Protein AF-A0A7C6CMI2-F1 (afdb_monomer)

Radius of gyration: 40.02 Å; Cα contacts (8 Å, |Δi|>4): 191; chains: 1; bounding box: 84×105×81 Å

Sequence (185 aa):
MVLVSRRYSLPTAILASSVMFALAHSLNKGLSLLAFFNLVLYGIFAALYFIRRGSIWGVAAFHSTWNFVQGNFFGIQVSGLKVGSSVLTSELTETGRLVNGGGFGLEGGLAVTLVLAIGIAVLYFMKPKKEDGVIPRPSEPLSPKTPPENNPPEYLPPSNTPPEYTPPSDKPPDYTPPSYTSPSE

Solvent-accessible surface area (backbone atoms only — not comparable to full-atom values): 11051 Å² total; per-residue (Å²): 68,78,76,46,42,76,82,42,57,64,69,58,14,35,50,53,42,7,48,52,54,25,56,72,49,65,83,31,51,59,69,42,73,59,20,44,51,32,36,29,48,47,31,42,37,44,48,55,50,29,71,74,64,76,38,65,66,63,47,50,51,53,51,51,50,51,49,41,46,43,13,37,42,37,38,30,31,48,69,27,38,82,59,91,66,50,79,36,85,53,84,76,54,75,92,43,24,67,44,45,13,42,67,10,8,49,59,26,8,50,56,42,45,52,54,46,52,51,51,38,48,50,58,71,70,49,75,80,75,79,76,85,77,86,67,81,68,80,67,72,75,73,70,77,70,71,67,78,82,76,68,69,79,79,82,72,75,80,75,92,67,78,83,85,86,77,83,83,77,92,72,79,81,90,82,80,84,87,86,85,82,82,85,81,135

Secondary structure (DSSP, 8-state):
-TTGGGTS-HHHHHHHHHHHHHHHTTTSTT--HHHHHHHHHHHHHHHHHHHHHS-HHHHHHHHHHHHIIIIIIT---BTTBPPS--SS--PPPSTTHHHH-GGG-GGGSHHHHHHHHHHHHHHHHSPPP---SSS---------------PPP--PPPPS-PPPPPPPP-PPP---PPPP-PPP-

pLDDT: mean 82.97, std 16.24, range [44.44, 98.19]

Structure (mmCIF, N/CA/C/O backbone):
data_AF-A0A7C6CMI2-F1
#
_entry.id   AF-A0A7C6CMI2-F1
#
loop_
_atom_site.group_PDB
_atom_site.id
_atom_site.type_symbol
_atom_site.label_atom_id
_atom_site.label_alt_id
_atom_site.label_comp_id
_atom_site.label_asym_id
_atom_site.label_entity_id
_atom_site.label_seq_id
_atom_site.pdbx_PDB_ins_code
_atom_site.Cartn_x
_atom_site.Cartn_y
_atom_site.Cartn_z
_atom_site.occupancy
_atom_site.B_iso_or_equiv
_atom_site.auth_seq_id
_atom_site.auth_comp_id
_atom_site.auth_asym_id
_atom_site.auth_atom_id
_atom_site.pdbx_PDB_model_num
ATOM 1 N N . MET A 1 1 ? -2.091 -4.940 14.601 1.00 87.06 1 MET A N 1
ATOM 2 C CA . MET A 1 1 ? -3.385 -4.285 14.871 1.00 87.06 1 MET A CA 1
ATOM 3 C C . MET A 1 1 ? -4.117 -4.929 16.055 1.00 87.06 1 MET A C 1
ATOM 5 O O . MET A 1 1 ? -4.075 -4.333 17.120 1.00 87.06 1 MET A O 1
ATOM 9 N N . VAL A 1 2 ? -4.675 -6.145 15.934 1.00 87.06 2 VAL A N 1
ATOM 10 C CA . VAL A 1 2 ? -5.545 -6.771 16.967 1.00 87.06 2 VAL A CA 1
ATOM 11 C C . VAL A 1 2 ? -4.912 -6.846 18.363 1.00 87.06 2 VAL A C 1
ATOM 13 O O . VAL A 1 2 ? -5.557 -6.529 19.356 1.00 87.06 2 VAL A O 1
ATOM 16 N N . LEU A 1 3 ? -3.637 -7.237 18.457 1.00 87.94 3 LEU A N 1
ATOM 17 C CA . LEU A 1 3 ? -2.944 -7.322 19.746 1.00 87.94 3 LEU A CA 1
ATOM 18 C C . LEU A 1 3 ? -2.725 -5.937 20.380 1.00 87.94 3 LEU A C 1
ATOM 20 O O . LEU A 1 3 ? -2.938 -5.758 21.575 1.00 87.94 3 LEU A O 1
ATOM 24 N N . VAL A 1 4 ? -2.338 -4.953 19.565 1.00 85.44 4 VAL A N 1
ATOM 25 C CA . VAL A 1 4 ? -2.027 -3.585 20.007 1.00 85.44 4 VAL A CA 1
ATOM 26 C C . VAL A 1 4 ? -3.297 -2.864 20.473 1.00 85.44 4 VAL A C 1
ATOM 28 O O . VAL A 1 4 ? -3.275 -2.177 21.493 1.00 85.44 4 VAL A O 1
ATOM 31 N N . SER A 1 5 ? -4.433 -3.089 19.804 1.00 90.00 5 SER A N 1
ATOM 32 C CA . SER A 1 5 ? -5.720 -2.487 20.182 1.00 90.00 5 SER A CA 1
ATOM 33 C C . SER A 1 5 ? -6.286 -3.000 21.511 1.00 90.00 5 SER A C 1
ATOM 35 O O . SER A 1 5 ? -7.250 -2.434 22.008 1.00 90.00 5 SER A O 1
ATOM 37 N N . ARG A 1 6 ? -5.707 -4.049 22.119 1.00 90.25 6 ARG A N 1
ATOM 38 C CA . ARG A 1 6 ? -6.102 -4.504 23.469 1.00 90.25 6 ARG A CA 1
ATOM 39 C C . ARG A 1 6 ? -5.617 -3.574 24.582 1.00 90.25 6 ARG A C 1
ATOM 41 O O . ARG A 1 6 ? -6.113 -3.670 25.699 1.00 90.25 6 ARG A O 1
ATOM 48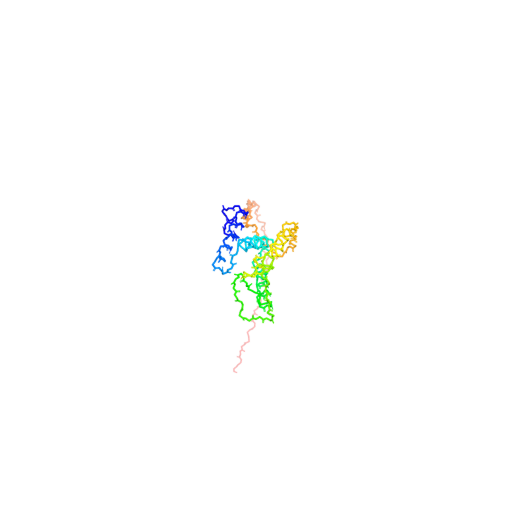 N N . ARG A 1 7 ? -4.600 -2.750 24.311 1.00 89.31 7 ARG A N 1
ATOM 49 C CA . ARG A 1 7 ? -3.945 -1.879 25.304 1.00 89.31 7 ARG A CA 1
ATOM 50 C C . ARG A 1 7 ? -3.899 -0.408 24.886 1.00 89.31 7 ARG A C 1
ATOM 52 O O . ARG A 1 7 ? -3.738 0.444 25.750 1.00 89.31 7 ARG A O 1
ATOM 59 N N . TYR A 1 8 ? -4.054 -0.115 23.596 1.00 91.88 8 TYR A N 1
ATOM 60 C CA . TYR A 1 8 ? -4.005 1.235 23.033 1.00 91.88 8 TYR A CA 1
ATOM 61 C C . TYR A 1 8 ? -5.255 1.546 22.209 1.00 91.88 8 TYR A C 1
ATOM 63 O O . TYR A 1 8 ? -6.009 0.647 21.835 1.00 91.88 8 TYR A O 1
ATOM 71 N N . SER A 1 9 ? -5.454 2.826 21.886 1.00 93.88 9 SER A N 1
ATOM 72 C CA . SER A 1 9 ? -6.559 3.263 21.033 1.00 93.88 9 SER A CA 1
ATOM 73 C C . SER A 1 9 ? -6.474 2.648 19.629 1.00 93.88 9 SER A C 1
ATOM 75 O O . SER A 1 9 ? -5.397 2.336 19.109 1.00 93.88 9 SER A O 1
ATOM 77 N N . LEU A 1 10 ? -7.637 2.487 18.993 1.00 91.88 10 LEU A N 1
ATOM 78 C CA . LEU A 1 10 ? -7.749 1.902 17.659 1.00 91.88 10 LEU A CA 1
ATOM 79 C C . LEU A 1 10 ? -6.891 2.631 16.599 1.00 91.88 10 LEU A C 1
ATOM 81 O O . LEU A 1 10 ? -6.179 1.938 15.869 1.00 91.88 10 LEU A O 1
ATOM 85 N N . PRO A 1 11 ? -6.864 3.981 16.524 1.00 93.38 11 PRO A N 1
ATOM 86 C CA . PRO A 1 11 ? -6.011 4.686 15.564 1.00 93.38 11 PRO A CA 1
ATOM 87 C C . PRO A 1 11 ? -4.521 4.394 15.768 1.00 93.38 11 PRO A C 1
ATOM 89 O O . PRO A 1 11 ? -3.810 4.129 14.799 1.00 93.38 11 PRO A O 1
ATOM 92 N N . THR A 1 12 ? -4.059 4.353 17.021 1.00 93.81 12 THR A N 1
ATOM 93 C CA . THR A 1 12 ? -2.667 4.015 17.351 1.00 93.81 12 THR A CA 1
ATOM 94 C C . THR A 1 12 ? -2.332 2.591 16.922 1.00 93.81 12 THR A C 1
ATOM 96 O O . THR A 1 12 ? -1.286 2.355 16.321 1.00 93.81 12 THR A O 1
ATOM 99 N N . ALA A 1 13 ? -3.234 1.637 17.166 1.00 93.75 13 ALA A N 1
ATOM 100 C CA . ALA A 1 13 ? -3.037 0.248 16.768 1.00 93.75 13 ALA A CA 1
ATOM 101 C C . ALA A 1 13 ? -2.955 0.068 15.244 1.00 93.75 13 ALA A C 1
ATOM 103 O O . ALA A 1 13 ? -2.164 -0.756 14.781 1.00 93.75 13 ALA A O 1
ATOM 104 N N . ILE A 1 14 ? -3.753 0.826 14.482 1.00 96.06 14 ILE A N 1
ATOM 105 C CA . ILE A 1 14 ? -3.721 0.845 13.013 1.00 96.06 14 ILE A CA 1
ATOM 106 C C . ILE A 1 14 ? -2.392 1.426 12.530 1.00 96.06 14 ILE A C 1
ATOM 108 O O . ILE A 1 14 ? -1.674 0.760 11.778 1.00 96.06 14 ILE A O 1
ATOM 112 N N . LEU A 1 15 ? -2.050 2.634 12.991 1.00 96.75 15 LEU A N 1
ATOM 113 C CA . LEU A 1 15 ? -0.856 3.347 12.547 1.00 96.75 15 LEU A CA 1
ATOM 114 C C . LEU A 1 15 ? 0.413 2.553 12.864 1.00 96.75 15 LEU A C 1
ATOM 116 O O . LEU A 1 15 ? 1.223 2.327 11.970 1.00 96.75 15 LEU A O 1
ATOM 120 N N . ALA A 1 16 ? 0.541 2.042 14.092 1.00 96.19 16 ALA A N 1
ATOM 121 C CA . ALA A 1 16 ? 1.695 1.250 14.504 1.00 96.19 16 ALA 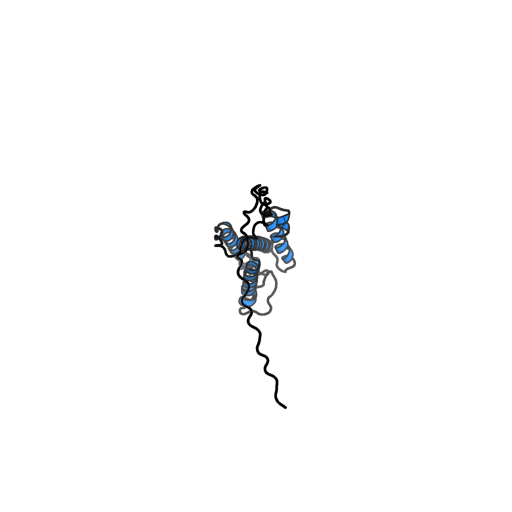A CA 1
ATOM 122 C C . ALA A 1 16 ? 1.886 0.015 13.612 1.00 96.19 16 ALA A C 1
ATOM 124 O O . ALA A 1 16 ? 2.979 -0.204 13.095 1.00 96.19 16 ALA A O 1
ATOM 125 N N . SER A 1 17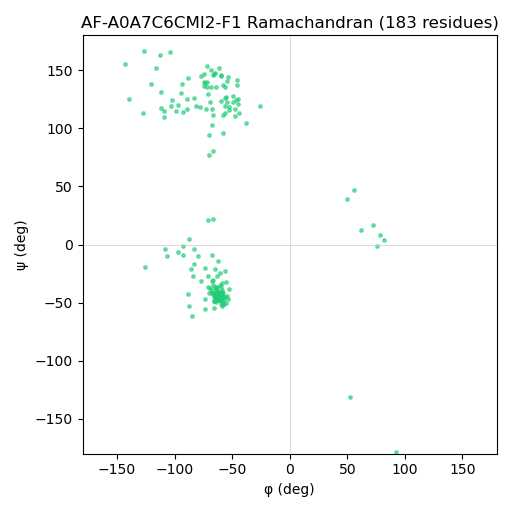 ? 0.826 -0.766 13.355 1.00 95.88 17 SER A N 1
ATOM 126 C CA . SER A 1 17 ? 0.964 -1.930 12.469 1.00 95.88 17 SER A CA 1
ATOM 127 C C . SER A 1 17 ? 1.242 -1.567 11.012 1.00 95.88 17 SER A C 1
ATOM 129 O O . SER A 1 17 ? 1.941 -2.315 10.337 1.00 95.88 17 SER A O 1
ATOM 131 N N . SER A 1 18 ? 0.736 -0.427 10.540 1.00 97.19 18 SER A N 1
ATOM 132 C CA . SER A 1 18 ? 0.965 0.043 9.167 1.00 97.19 18 SER A CA 1
ATOM 133 C C . SER A 1 18 ? 2.414 0.482 8.964 1.00 97.19 18 SER A C 1
ATOM 135 O O . SER A 1 18 ? 3.043 0.125 7.972 1.00 97.19 18 SER A O 1
ATOM 137 N N . VAL A 1 19 ? 2.976 1.192 9.945 1.00 97.38 19 VAL A N 1
ATOM 138 C CA . VAL A 1 19 ? 4.391 1.577 9.950 1.00 97.38 19 VAL A CA 1
ATOM 139 C C . VAL A 1 19 ? 5.288 0.349 10.068 1.00 97.38 19 VAL A C 1
ATOM 141 O O . VAL A 1 19 ? 6.252 0.238 9.319 1.00 97.38 19 VAL A O 1
ATOM 144 N N . MET A 1 20 ? 4.961 -0.611 10.939 1.00 96.44 20 MET A N 1
ATOM 145 C CA . MET A 1 20 ? 5.716 -1.868 11.027 1.00 96.44 20 MET A CA 1
ATOM 146 C C . MET A 1 20 ? 5.721 -2.638 9.701 1.00 96.44 20 MET A C 1
ATOM 148 O O . MET A 1 20 ? 6.759 -3.164 9.309 1.00 96.44 20 MET A O 1
ATOM 152 N N . PHE A 1 21 ? 4.589 -2.678 8.993 1.00 95.56 21 PHE A N 1
ATOM 153 C CA . PHE A 1 21 ? 4.508 -3.278 7.662 1.00 95.56 21 PHE A CA 1
ATOM 154 C C . PHE A 1 21 ? 5.424 -2.559 6.662 1.00 95.56 21 PHE A C 1
ATOM 156 O O . PHE A 1 21 ? 6.207 -3.213 5.974 1.00 95.56 21 PHE A O 1
ATOM 163 N N . ALA A 1 22 ? 5.394 -1.225 6.622 1.00 96.56 22 ALA A N 1
ATOM 164 C CA . ALA A 1 22 ? 6.272 -0.447 5.750 1.00 96.56 22 ALA A CA 1
ATOM 165 C C . ALA A 1 22 ? 7.762 -0.650 6.084 1.00 96.56 22 ALA A C 1
ATOM 167 O O . ALA A 1 22 ? 8.586 -0.816 5.186 1.00 96.56 22 ALA A O 1
ATOM 168 N N . LEU A 1 23 ? 8.108 -0.715 7.373 1.00 96.06 23 LEU A N 1
ATOM 169 C CA . LEU A 1 23 ? 9.472 -0.986 7.833 1.00 96.06 23 LEU A CA 1
ATOM 170 C C . LEU A 1 23 ? 9.955 -2.386 7.444 1.00 96.06 23 LEU A C 1
ATOM 172 O O . LEU A 1 23 ? 11.118 -2.536 7.080 1.00 96.06 23 LEU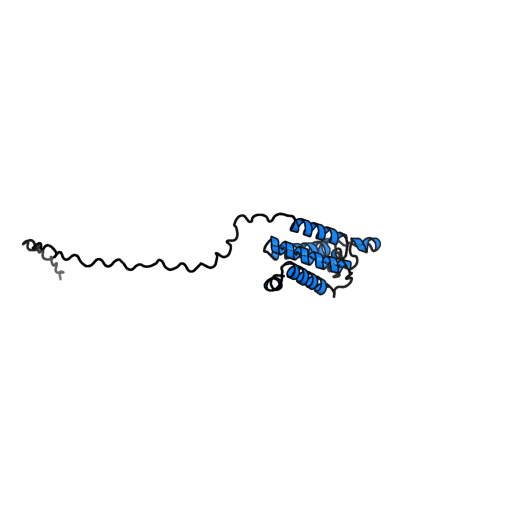 A O 1
ATOM 176 N N . ALA A 1 24 ? 9.085 -3.398 7.452 1.00 94.81 24 ALA A N 1
ATOM 177 C CA . ALA A 1 24 ? 9.445 -4.747 7.005 1.00 94.81 24 ALA A CA 1
ATOM 178 C C . ALA A 1 24 ? 9.897 -4.787 5.530 1.00 94.81 24 ALA A C 1
ATOM 180 O O . ALA A 1 24 ? 10.685 -5.647 5.153 1.00 94.81 24 ALA A O 1
ATOM 181 N N . HIS A 1 25 ? 9.457 -3.823 4.716 1.00 93.31 25 HIS A N 1
ATOM 182 C CA . HIS A 1 25 ? 9.838 -3.690 3.306 1.00 93.31 25 HIS A CA 1
ATOM 183 C C . HIS A 1 25 ? 11.043 -2.768 3.096 1.00 93.31 25 HIS A C 1
ATOM 185 O O . HIS A 1 25 ? 11.491 -2.592 1.965 1.00 93.31 25 HIS A O 1
ATOM 191 N N . SER A 1 26 ? 11.594 -2.177 4.162 1.00 90.44 26 SER A N 1
ATOM 192 C CA . SER A 1 26 ? 12.711 -1.233 4.044 1.00 90.44 26 SER A CA 1
ATOM 193 C C . SER A 1 26 ? 14.000 -1.863 3.512 1.00 90.44 26 SER A C 1
ATOM 195 O O . SER A 1 26 ? 14.851 -1.165 2.968 1.00 90.44 26 SER A O 1
ATOM 197 N N . LEU A 1 27 ? 14.118 -3.189 3.622 1.00 90.00 27 LEU A N 1
ATOM 198 C CA . LEU A 1 27 ? 15.235 -3.971 3.095 1.00 90.00 27 LEU A CA 1
ATOM 199 C C . LEU A 1 27 ? 15.117 -4.246 1.589 1.00 90.00 27 LEU A C 1
ATOM 201 O O . LEU A 1 27 ? 16.069 -4.735 0.976 1.00 90.00 27 LEU A O 1
ATOM 205 N N . ASN A 1 28 ? 13.971 -3.939 0.978 1.00 93.31 28 ASN A N 1
ATOM 206 C CA . ASN A 1 28 ? 13.774 -4.163 -0.442 1.00 93.31 28 ASN A CA 1
ATOM 207 C C . ASN A 1 28 ? 14.478 -3.082 -1.269 1.00 93.31 28 ASN A C 1
ATOM 209 O O . ASN A 1 28 ? 14.535 -1.902 -0.912 1.00 93.31 28 ASN A O 1
ATOM 213 N N . LYS A 1 29 ? 15.002 -3.485 -2.429 1.00 90.00 29 LYS A N 1
ATOM 214 C CA . LYS A 1 29 ? 15.692 -2.565 -3.336 1.00 90.00 29 LYS A CA 1
ATOM 215 C C . LYS A 1 29 ? 14.720 -1.534 -3.907 1.00 90.00 29 LYS A C 1
ATOM 217 O O . LYS A 1 29 ? 13.570 -1.835 -4.199 1.00 90.00 29 LYS A O 1
ATOM 222 N N . GLY A 1 30 ? 15.211 -0.316 -4.122 1.00 86.19 30 GLY A N 1
ATOM 223 C CA . GLY A 1 30 ? 14.443 0.733 -4.794 1.00 86.19 30 GLY A CA 1
ATOM 224 C C . GLY A 1 30 ? 13.400 1.436 -3.922 1.00 86.19 30 GLY A C 1
ATOM 225 O O . GLY A 1 30 ? 12.649 2.246 -4.463 1.00 86.19 30 GLY A O 1
ATOM 226 N N . LEU A 1 31 ? 13.368 1.176 -2.608 1.00 91.75 31 LEU A N 1
ATOM 227 C CA . LEU A 1 31 ? 12.486 1.878 -1.677 1.00 91.75 31 LEU A CA 1
ATOM 228 C C . LEU A 1 31 ? 12.724 3.394 -1.751 1.00 91.75 31 LEU A C 1
ATOM 230 O O . LEU A 1 31 ? 13.815 3.891 -1.478 1.00 91.75 31 LEU A O 1
ATOM 234 N N . SER A 1 32 ? 11.680 4.131 -2.115 1.00 93.62 32 SER A N 1
ATOM 235 C CA . SER A 1 32 ? 11.639 5.590 -2.058 1.00 93.62 32 SER A CA 1
ATOM 236 C C . SER A 1 32 ? 10.807 6.051 -0.860 1.00 93.62 32 SER A C 1
ATOM 238 O O . SER A 1 32 ? 10.033 5.280 -0.290 1.00 93.62 32 SER A O 1
ATOM 240 N N . LEU A 1 33 ? 10.908 7.331 -0.496 1.00 94.62 33 LEU A N 1
ATOM 241 C CA . LEU A 1 33 ? 10.042 7.901 0.541 1.00 94.62 33 LEU A CA 1
ATOM 242 C C . LEU A 1 33 ? 8.553 7.791 0.163 1.00 94.62 33 LEU A C 1
ATOM 244 O O . LEU A 1 33 ? 7.717 7.501 1.015 1.00 94.62 33 LEU A O 1
ATOM 248 N N . LEU A 1 34 ? 8.234 7.958 -1.126 1.00 96.12 34 LEU A N 1
ATOM 249 C CA . LEU A 1 34 ? 6.878 7.783 -1.648 1.00 96.12 34 LEU A CA 1
ATOM 250 C C . LEU A 1 34 ? 6.409 6.327 -1.530 1.00 96.12 34 LEU A C 1
ATOM 252 O O . LEU A 1 34 ? 5.287 6.082 -1.096 1.00 96.12 34 LEU A O 1
ATOM 256 N N . ALA A 1 35 ? 7.280 5.362 -1.838 1.00 95.94 35 ALA A N 1
ATOM 257 C CA . ALA A 1 35 ? 6.989 3.943 -1.652 1.00 95.94 35 ALA A CA 1
ATOM 258 C C . ALA A 1 35 ? 6.715 3.614 -0.181 1.00 95.94 35 ALA A C 1
ATOM 260 O O . ALA A 1 35 ? 5.713 2.977 0.131 1.00 95.94 35 ALA A O 1
ATOM 261 N N . PHE A 1 36 ? 7.554 4.106 0.736 1.00 97.06 36 PHE A N 1
ATOM 262 C CA . PHE A 1 36 ? 7.341 3.925 2.172 1.00 97.06 36 PHE A CA 1
ATOM 263 C C . PHE A 1 36 ? 5.982 4.482 2.614 1.00 97.06 36 PHE A C 1
ATOM 265 O O . PHE A 1 36 ? 5.226 3.806 3.312 1.00 97.06 36 PHE A O 1
ATOM 272 N N . PHE A 1 37 ? 5.639 5.689 2.162 1.00 97.62 37 PHE A N 1
ATOM 273 C CA . PHE A 1 37 ? 4.344 6.297 2.450 1.00 97.62 37 PHE A CA 1
ATOM 274 C C . PHE A 1 37 ? 3.174 5.466 1.901 1.00 97.62 37 PHE A C 1
ATOM 276 O O . PHE A 1 37 ? 2.209 5.214 2.624 1.00 97.62 37 PHE A O 1
ATOM 283 N N . ASN A 1 38 ? 3.278 4.963 0.669 1.00 97.88 38 ASN A N 1
ATOM 284 C CA . ASN A 1 38 ? 2.265 4.090 0.077 1.00 97.88 38 ASN A CA 1
ATOM 285 C C . ASN A 1 38 ? 2.110 2.765 0.833 1.00 97.88 38 ASN A C 1
ATOM 287 O O . ASN A 1 38 ? 0.986 2.303 1.011 1.00 97.88 38 ASN A O 1
ATOM 291 N N . LEU A 1 39 ? 3.195 2.179 1.346 1.00 97.44 39 LEU A N 1
ATOM 292 C CA . LEU A 1 39 ? 3.122 0.981 2.189 1.00 97.44 39 LEU A CA 1
ATOM 293 C C . LEU A 1 39 ? 2.393 1.259 3.511 1.00 97.44 39 LEU A C 1
ATOM 295 O O . LEU A 1 39 ? 1.592 0.435 3.957 1.00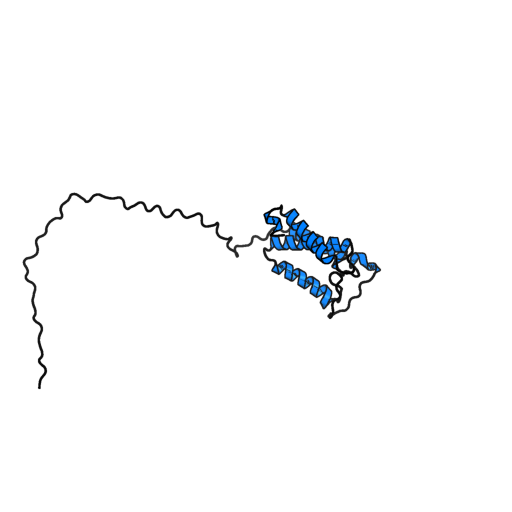 97.44 39 LEU A O 1
ATOM 299 N N . VAL A 1 40 ? 2.610 2.434 4.117 1.00 98.19 40 VAL A N 1
ATOM 300 C CA . VAL A 1 40 ? 1.841 2.861 5.298 1.00 98.19 40 VAL A CA 1
ATOM 301 C C . VAL A 1 40 ? 0.362 3.033 4.941 1.00 98.19 40 VAL A C 1
ATOM 303 O O . VAL A 1 40 ? -0.494 2.519 5.661 1.00 98.19 40 VAL A O 1
ATOM 306 N N . LEU A 1 41 ? 0.041 3.691 3.821 1.00 98.12 41 LEU A N 1
ATOM 307 C CA . LEU A 1 41 ? -1.343 3.823 3.350 1.00 98.12 41 LEU A CA 1
ATOM 308 C C . LEU A 1 41 ? -1.995 2.461 3.104 1.00 98.12 41 LEU A C 1
ATOM 310 O O . LEU A 1 41 ? -3.138 2.249 3.508 1.00 98.12 41 LEU A O 1
ATOM 314 N N . TYR A 1 42 ? -1.271 1.521 2.499 1.00 97.88 42 TYR A N 1
ATOM 315 C CA . TYR A 1 42 ? -1.762 0.165 2.289 1.00 97.88 42 TYR A CA 1
ATOM 316 C C . TYR A 1 42 ? -2.036 -0.547 3.618 1.00 97.88 42 TYR A C 1
ATOM 318 O O . TYR A 1 42 ? -3.091 -1.159 3.778 1.00 97.88 42 TYR A O 1
ATOM 326 N N . GLY A 1 43 ? -1.149 -0.407 4.608 1.00 97.50 43 GLY A N 1
ATOM 327 C CA . GLY A 1 43 ? -1.376 -0.923 5.960 1.00 97.50 43 GLY A CA 1
ATOM 328 C C . GLY A 1 43 ? -2.648 -0.357 6.606 1.00 97.50 43 GLY A C 1
ATOM 329 O O . GLY A 1 43 ? -3.431 -1.110 7.194 1.00 97.50 43 GLY A O 1
ATOM 330 N N . ILE A 1 44 ? -2.906 0.945 6.432 1.00 97.88 44 ILE A N 1
ATOM 331 C CA . ILE A 1 44 ? -4.128 1.603 6.919 1.00 97.88 44 ILE A CA 1
ATOM 332 C C . ILE A 1 44 ? -5.353 1.052 6.184 1.00 97.88 44 ILE A C 1
ATOM 334 O O . ILE A 1 44 ? -6.328 0.662 6.829 1.00 97.88 44 ILE A O 1
ATOM 338 N N . PHE A 1 45 ? -5.301 0.973 4.853 1.00 97.62 45 PHE A N 1
ATOM 339 C CA . PHE A 1 45 ? -6.361 0.400 4.023 1.00 97.62 45 PHE A CA 1
ATOM 340 C C . PHE A 1 45 ? -6.699 -1.033 4.452 1.00 97.62 45 PHE A C 1
ATOM 342 O O . PHE A 1 45 ? -7.861 -1.342 4.722 1.00 97.62 45 PHE A O 1
ATOM 349 N N . ALA A 1 46 ? -5.686 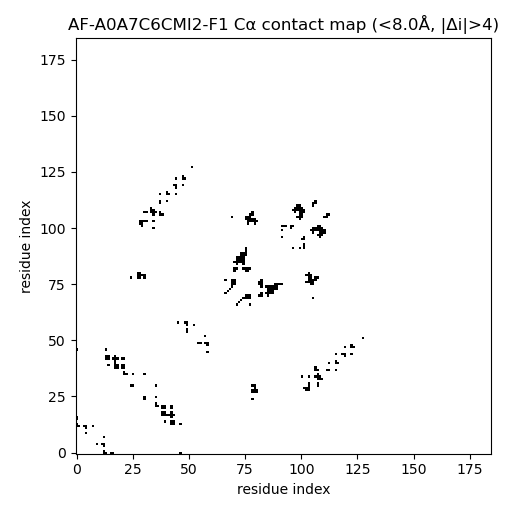-1.888 4.590 1.00 96.75 46 ALA A N 1
ATOM 350 C CA . ALA A 1 46 ? -5.828 -3.275 5.011 1.00 96.75 46 ALA A CA 1
ATOM 351 C C . ALA A 1 46 ? -6.456 -3.385 6.408 1.00 96.75 46 ALA A C 1
ATOM 353 O O . ALA A 1 46 ? -7.361 -4.194 6.621 1.00 96.75 46 ALA A O 1
ATOM 354 N N . ALA A 1 47 ? -6.031 -2.542 7.354 1.00 95.69 47 ALA A N 1
ATOM 355 C CA . ALA A 1 47 ? -6.607 -2.513 8.693 1.00 95.69 47 ALA A CA 1
ATOM 356 C C . ALA A 1 47 ? -8.080 -2.066 8.680 1.00 95.69 47 ALA A C 1
ATOM 358 O O . ALA A 1 47 ? -8.914 -2.699 9.328 1.00 95.69 47 ALA A O 1
ATOM 359 N N . LEU A 1 48 ? -8.426 -1.023 7.918 1.00 94.81 48 LEU A N 1
ATOM 360 C CA . LEU A 1 48 ? -9.811 -0.558 7.771 1.00 94.81 48 LEU A CA 1
ATOM 361 C C . LEU A 1 48 ? -10.702 -1.604 7.096 1.00 94.81 48 LEU A C 1
ATOM 363 O O . LEU A 1 48 ? -11.836 -1.818 7.531 1.00 94.81 48 LEU A O 1
ATOM 367 N N . TYR A 1 49 ? -10.189 -2.273 6.062 1.00 94.44 49 TYR A N 1
ATOM 368 C CA . TYR A 1 49 ? -10.881 -3.371 5.397 1.00 94.44 49 TYR A CA 1
ATOM 369 C C . TYR A 1 49 ? -11.139 -4.518 6.380 1.00 94.44 49 TYR A C 1
ATOM 371 O O . TYR A 1 49 ? -12.268 -5.001 6.485 1.00 94.44 49 TYR A O 1
ATOM 379 N N . PHE A 1 50 ? -10.115 -4.918 7.141 1.00 94.31 50 PHE A N 1
ATOM 380 C CA . PHE A 1 50 ? -10.220 -5.969 8.151 1.00 94.31 50 PHE A CA 1
ATOM 381 C C . PHE A 1 50 ? -11.273 -5.638 9.213 1.00 94.31 50 PHE A C 1
ATOM 383 O O . PHE A 1 50 ? -12.140 -6.465 9.480 1.00 94.31 50 PHE A O 1
ATOM 390 N N . ILE A 1 51 ? -11.253 -4.418 9.764 1.00 92.38 51 ILE A N 1
ATOM 391 C CA . ILE A 1 51 ? -12.237 -3.965 10.764 1.00 92.38 51 ILE A CA 1
ATOM 392 C C . ILE A 1 51 ? -13.663 -4.044 10.207 1.00 92.38 51 ILE A C 1
ATOM 394 O O . ILE A 1 51 ? -14.580 -4.425 10.927 1.00 92.38 51 ILE A O 1
ATOM 398 N N . ARG A 1 52 ? -13.862 -3.703 8.927 1.00 89.06 52 ARG A N 1
ATOM 399 C CA . ARG A 1 52 ? -15.192 -3.715 8.301 1.00 89.06 52 ARG A CA 1
ATOM 400 C C . ARG A 1 52 ? -15.707 -5.098 7.931 1.00 89.06 52 ARG A C 1
ATOM 402 O O . ARG A 1 52 ? -16.916 -5.278 7.883 1.00 89.06 52 ARG A O 1
ATOM 409 N N . ARG A 1 53 ? -14.823 -6.030 7.576 1.00 88.94 53 ARG A N 1
ATOM 410 C CA . ARG A 1 53 ? -15.209 -7.351 7.049 1.00 88.94 53 ARG A CA 1
ATOM 411 C C . ARG A 1 53 ? -15.010 -8.487 8.045 1.00 88.94 53 ARG A C 1
ATOM 413 O O . ARG A 1 53 ? -15.399 -9.607 7.741 1.00 88.94 53 ARG A O 1
ATOM 420 N N . GLY A 1 54 ? -14.344 -8.230 9.171 1.00 88.38 54 GLY A N 1
ATOM 421 C CA . GLY A 1 54 ? -14.077 -9.219 10.217 1.00 88.38 54 GLY A CA 1
ATOM 422 C C . GLY A 1 54 ? -13.216 -10.405 9.770 1.00 88.38 54 GLY A C 1
ATOM 423 O O . GLY A 1 54 ? -13.146 -11.404 10.476 1.00 88.38 54 GLY A O 1
ATOM 424 N N . SER A 1 55 ? -12.572 -10.333 8.600 1.00 89.44 55 SER A N 1
ATOM 425 C CA . SER A 1 55 ? -11.882 -11.470 7.988 1.00 89.44 55 SER A CA 1
ATOM 426 C C . SER A 1 55 ? -10.558 -11.056 7.357 1.00 89.44 55 SER A C 1
ATOM 428 O O . SER A 1 55 ? -10.504 -10.175 6.496 1.00 89.44 55 SER A O 1
ATOM 430 N N . ILE A 1 56 ? -9.482 -11.736 7.763 1.00 92.19 56 ILE A N 1
ATOM 431 C CA . ILE A 1 56 ? -8.137 -11.542 7.207 1.00 92.19 56 ILE A CA 1
ATOM 432 C C . ILE A 1 56 ? -8.023 -12.085 5.780 1.00 92.19 56 ILE A C 1
ATOM 434 O O . ILE A 1 56 ? -7.251 -11.559 4.983 1.00 92.19 56 ILE A O 1
ATOM 438 N N . TRP A 1 57 ? -8.842 -13.080 5.427 1.00 94.38 57 TRP A N 1
ATOM 439 C CA . TRP A 1 57 ? -8.826 -13.710 4.108 1.00 94.38 57 TRP A CA 1
ATOM 440 C C . TRP A 1 57 ? -9.131 -12.722 2.987 1.00 94.38 57 TRP A C 1
ATOM 442 O O . TRP A 1 57 ? -8.534 -12.811 1.921 1.00 94.38 57 TRP A O 1
ATOM 452 N N . GLY A 1 58 ? -10.001 -11.738 3.232 1.00 93.69 58 GLY A N 1
ATOM 453 C CA . GLY A 1 58 ? -10.284 -10.706 2.236 1.00 93.69 58 GLY A CA 1
ATOM 454 C C . GLY A 1 58 ? -9.096 -9.770 1.992 1.00 93.69 58 GLY A C 1
ATOM 455 O O . GLY A 1 58 ? -8.820 -9.430 0.846 1.00 93.69 58 GLY A O 1
ATOM 456 N N . VAL A 1 59 ? -8.358 -9.407 3.047 1.00 95.06 59 VAL A N 1
ATOM 457 C CA . VAL A 1 59 ? -7.116 -8.624 2.916 1.00 95.06 59 VAL A CA 1
ATOM 458 C C . VAL A 1 59 ? -6.053 -9.438 2.182 1.00 95.06 59 VAL A C 1
ATOM 460 O O . VAL A 1 59 ? -5.423 -8.927 1.262 1.00 95.06 59 VAL A O 1
ATOM 463 N N . ALA A 1 60 ? -5.883 -10.709 2.556 1.00 96.25 60 ALA A N 1
ATOM 464 C CA . ALA A 1 60 ? -4.928 -11.607 1.918 1.00 96.25 60 ALA A CA 1
ATOM 465 C C . ALA A 1 60 ? -5.235 -11.786 0.425 1.00 96.25 60 ALA A C 1
ATOM 467 O O . ALA A 1 60 ? -4.350 -11.601 -0.401 1.00 96.25 60 ALA A O 1
ATOM 468 N N . ALA A 1 61 ? -6.495 -12.047 0.067 1.00 96.00 61 ALA A N 1
ATOM 469 C CA . ALA A 1 61 ? -6.914 -12.181 -1.324 1.00 96.00 61 ALA A CA 1
ATOM 470 C C . ALA A 1 61 ? -6.653 -10.902 -2.131 1.00 96.00 61 ALA A C 1
ATOM 472 O O . ALA A 1 61 ? -6.122 -10.982 -3.238 1.00 96.00 61 ALA A O 1
ATOM 473 N N . PHE A 1 62 ? -6.973 -9.726 -1.578 1.00 95.12 62 PHE A N 1
ATOM 474 C CA . PHE A 1 62 ? -6.686 -8.448 -2.233 1.00 95.12 62 PHE A CA 1
ATOM 475 C C . PHE A 1 62 ? -5.181 -8.258 -2.456 1.00 95.12 62 PHE A C 1
ATOM 477 O O . PHE A 1 62 ? -4.759 -7.958 -3.572 1.00 95.12 62 PHE A O 1
ATOM 484 N N . HIS A 1 63 ? -4.372 -8.504 -1.422 1.00 96.06 63 HIS A N 1
ATOM 485 C CA . HIS A 1 63 ? -2.917 -8.385 -1.494 1.00 96.06 63 HIS A CA 1
ATOM 486 C C . HIS A 1 63 ? -2.313 -9.320 -2.545 1.00 96.06 63 HIS A C 1
ATOM 488 O O . HIS A 1 63 ? -1.563 -8.895 -3.421 1.00 96.06 63 HIS A O 1
ATOM 494 N N . SER A 1 64 ? -2.683 -10.600 -2.478 1.00 96.38 64 SER A N 1
ATOM 495 C CA . SER A 1 64 ? -2.199 -11.624 -3.396 1.00 96.38 64 SER A CA 1
ATOM 496 C C . SER A 1 64 ? -2.625 -11.329 -4.826 1.00 96.38 64 SER A C 1
ATOM 498 O O . SER A 1 64 ? -1.813 -11.481 -5.731 1.00 96.38 64 SER A O 1
ATOM 500 N N . THR A 1 65 ? -3.854 -10.851 -5.038 1.00 96.56 65 THR A N 1
ATOM 501 C CA . THR A 1 65 ? -4.329 -10.450 -6.370 1.00 96.56 65 THR A CA 1
ATOM 502 C C . THR A 1 65 ? -3.511 -9.280 -6.908 1.00 96.56 65 THR A C 1
ATOM 504 O O . THR A 1 65 ? -3.075 -9.328 -8.054 1.00 96.56 65 THR A O 1
ATOM 507 N N . TRP A 1 66 ? -3.241 -8.264 -6.083 1.00 95.81 66 TRP A N 1
ATOM 508 C CA . TRP A 1 66 ? -2.411 -7.122 -6.471 1.00 95.81 66 TRP A CA 1
ATOM 509 C C . TRP A 1 66 ? -1.002 -7.558 -6.899 1.00 95.81 66 TRP A C 1
ATOM 511 O O . TRP A 1 66 ? -0.574 -7.265 -8.016 1.00 95.81 66 TRP A O 1
ATOM 521 N N . ASN A 1 67 ? -0.306 -8.326 -6.055 1.00 95.31 67 ASN A N 1
ATOM 522 C CA . ASN A 1 67 ? 1.037 -8.830 -6.360 1.00 95.31 67 ASN A CA 1
ATOM 523 C C . ASN A 1 67 ? 1.041 -9.763 -7.580 1.00 95.31 67 ASN A C 1
ATOM 525 O O . ASN A 1 67 ? 1.953 -9.702 -8.405 1.00 95.31 67 ASN A O 1
ATOM 529 N N . PHE A 1 68 ? 0.026 -10.619 -7.713 1.00 95.56 68 PHE A N 1
ATOM 530 C CA . PHE A 1 68 ? -0.092 -11.535 -8.840 1.00 95.56 68 PHE A CA 1
ATOM 531 C C . PHE A 1 68 ? -0.267 -10.777 -10.155 1.00 95.56 68 PHE A C 1
ATOM 533 O O . PHE A 1 68 ? 0.475 -11.028 -11.101 1.00 95.56 68 PHE A O 1
ATOM 540 N N . VAL A 1 69 ? -1.192 -9.818 -10.206 1.00 95.69 69 VAL A N 1
ATOM 541 C CA . VAL A 1 69 ? -1.449 -9.029 -11.415 1.00 95.69 69 VAL A CA 1
ATOM 542 C C . VAL A 1 69 ? -0.237 -8.163 -11.765 1.00 95.69 69 VAL A C 1
ATOM 544 O O . VAL A 1 69 ? 0.243 -8.207 -12.893 1.00 95.69 69 VAL A O 1
ATOM 547 N N . GLN A 1 70 ? 0.325 -7.422 -10.810 1.00 95.12 70 GLN A N 1
ATOM 548 C CA . GLN A 1 70 ? 1.493 -6.576 -11.077 1.00 95.12 70 GLN A CA 1
ATOM 549 C C . GLN A 1 70 ? 2.704 -7.404 -11.530 1.00 95.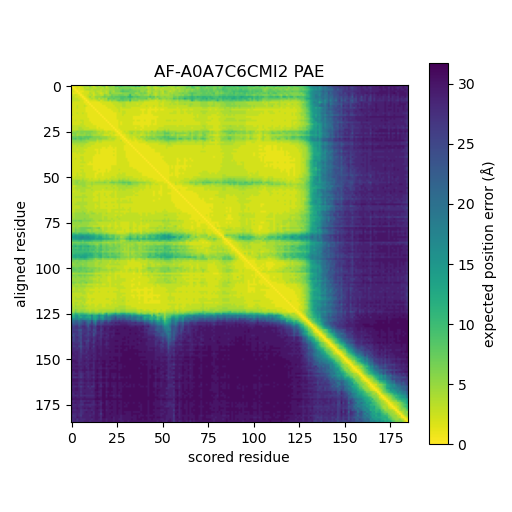12 70 GLN A C 1
ATOM 551 O O . GLN A 1 70 ? 3.344 -7.083 -12.529 1.00 95.12 70 GLN A O 1
ATOM 556 N N . GLY A 1 71 ? 2.989 -8.487 -10.811 1.00 95.00 71 GLY A N 1
ATOM 557 C CA . GLY A 1 71 ? 4.181 -9.295 -11.005 1.00 95.00 71 GLY A CA 1
ATOM 558 C C . GLY A 1 71 ? 4.064 -10.354 -12.090 1.00 95.00 71 GLY A C 1
ATOM 559 O O . GLY A 1 71 ? 4.809 -10.348 -13.061 1.00 95.00 71 GLY A O 1
ATOM 560 N N . ASN A 1 72 ? 3.138 -11.291 -11.918 1.00 95.56 72 ASN A N 1
ATOM 561 C CA . ASN A 1 72 ? 3.029 -12.471 -12.777 1.00 95.56 72 ASN A CA 1
ATOM 562 C C . ASN A 1 72 ? 2.237 -12.175 -14.051 1.00 95.56 72 ASN A C 1
ATOM 564 O O . ASN A 1 72 ? 2.462 -12.819 -15.070 1.00 95.56 72 ASN A O 1
ATOM 568 N N . PHE A 1 73 ? 1.319 -11.207 -14.023 1.00 95.25 73 PHE A N 1
ATOM 569 C CA . PHE A 1 73 ? 0.588 -10.834 -15.230 1.00 95.25 73 PHE A CA 1
ATOM 570 C C . PHE A 1 73 ? 1.341 -9.778 -16.044 1.00 95.25 73 PHE A C 1
ATOM 572 O O . PHE A 1 73 ? 1.610 -10.019 -17.215 1.00 95.25 73 PHE A O 1
ATOM 579 N N . PHE A 1 74 ? 1.736 -8.654 -15.434 1.00 94.88 74 PHE A N 1
ATOM 580 C CA . PHE A 1 74 ? 2.403 -7.550 -16.145 1.00 94.88 74 PHE A CA 1
ATOM 581 C C . PHE A 1 74 ? 3.939 -7.587 -16.144 1.00 94.88 74 PHE A C 1
ATOM 583 O O . PHE A 1 74 ? 4.552 -6.775 -16.840 1.00 94.88 74 PHE A O 1
ATOM 590 N N . GLY A 1 75 ? 4.573 -8.474 -15.374 1.00 93.62 75 GLY A N 1
ATOM 591 C CA . GLY A 1 75 ? 6.037 -8.565 -15.317 1.00 93.62 75 GLY A CA 1
ATOM 592 C C . GLY A 1 75 ? 6.706 -7.402 -14.578 1.00 93.62 75 GLY A C 1
ATOM 593 O O . GLY A 1 75 ? 7.906 -7.182 -14.727 1.00 93.62 75 GLY A O 1
ATOM 594 N N . ILE A 1 76 ? 5.951 -6.634 -13.788 1.00 94.38 76 ILE A N 1
ATOM 595 C CA . ILE A 1 76 ? 6.455 -5.470 -13.053 1.00 94.38 76 ILE A CA 1
ATOM 596 C C . ILE A 1 76 ? 6.978 -5.922 -11.685 1.00 94.38 76 ILE A C 1
ATOM 598 O O . ILE A 1 76 ? 6.404 -6.791 -11.034 1.00 94.38 76 ILE A O 1
ATOM 602 N N . GLN A 1 77 ? 8.066 -5.308 -11.215 1.00 94.25 77 GLN A N 1
ATOM 603 C CA . GLN A 1 77 ? 8.615 -5.578 -9.881 1.00 94.25 77 GLN A CA 1
ATOM 604 C C . GLN A 1 77 ? 7.552 -5.388 -8.792 1.00 94.25 77 GLN A C 1
ATOM 606 O O . GLN A 1 77 ? 6.762 -4.451 -8.865 1.00 94.25 77 GLN A O 1
ATOM 611 N N . VAL A 1 78 ? 7.532 -6.255 -7.780 1.00 94.06 78 VAL A N 1
ATOM 612 C CA . VAL A 1 78 ? 6.587 -6.194 -6.652 1.00 94.06 78 VAL A CA 1
ATOM 613 C C . VAL A 1 78 ? 7.356 -5.785 -5.408 1.00 94.06 78 VAL A C 1
ATOM 615 O O . VAL A 1 78 ? 8.204 -6.534 -4.927 1.00 94.06 78 VAL A O 1
ATOM 618 N N . SER A 1 79 ? 7.123 -4.562 -4.937 1.00 93.06 79 SER A N 1
ATOM 619 C CA . SER A 1 79 ? 7.871 -3.956 -3.832 1.00 93.06 79 SER A CA 1
ATOM 620 C C . SER A 1 79 ? 9.400 -4.053 -3.994 1.00 93.06 79 SER A C 1
ATOM 622 O O . SER A 1 79 ? 10.105 -4.356 -3.034 1.00 93.06 79 SER A O 1
ATOM 624 N N . GLY A 1 80 ? 9.925 -3.874 -5.210 1.00 90.88 80 GLY A N 1
ATOM 625 C CA . GLY A 1 80 ? 11.361 -3.978 -5.516 1.00 90.88 80 GLY A CA 1
ATOM 626 C C . GLY A 1 80 ? 11.899 -5.399 -5.719 1.00 90.88 80 GLY A C 1
ATOM 627 O O . GLY A 1 80 ? 13.103 -5.587 -5.915 1.00 90.88 80 GLY A O 1
ATOM 628 N N . LEU A 1 81 ? 11.027 -6.408 -5.680 1.00 91.75 81 LEU A N 1
ATOM 629 C CA . LEU A 1 81 ? 11.371 -7.795 -5.972 1.00 91.75 81 LEU A CA 1
ATOM 630 C C . LEU A 1 81 ? 11.070 -8.110 -7.437 1.00 91.75 81 LEU A C 1
ATOM 632 O O . LEU A 1 81 ? 9.981 -7.832 -7.944 1.00 91.75 81 LEU A O 1
ATOM 636 N N . LYS A 1 82 ? 12.044 -8.708 -8.126 1.00 87.81 82 LYS A N 1
ATOM 637 C CA . LYS A 1 82 ? 11.859 -9.195 -9.496 1.00 87.81 82 LYS A CA 1
ATOM 638 C C . LYS A 1 82 ? 11.006 -10.457 -9.487 1.00 87.81 82 LYS A C 1
ATOM 640 O O . LYS A 1 82 ? 11.208 -11.336 -8.651 1.00 87.81 82 LYS A O 1
ATOM 645 N N . VAL A 1 83 ? 10.096 -10.556 -10.449 1.00 86.25 83 VAL A N 1
ATOM 646 C CA . VAL A 1 83 ? 9.281 -11.754 -10.661 1.00 86.25 83 VAL A CA 1
ATOM 647 C C . VAL A 1 83 ? 9.967 -12.638 -11.698 1.00 86.25 83 VAL A C 1
ATOM 649 O O . VAL A 1 83 ? 10.531 -12.130 -12.664 1.00 86.25 83 VAL A O 1
ATOM 652 N N . GLY A 1 84 ? 9.985 -13.951 -11.460 1.00 82.25 84 GLY A N 1
ATOM 653 C CA . GLY A 1 84 ? 10.708 -14.901 -12.309 1.00 82.25 84 GLY A CA 1
ATOM 654 C C . GLY A 1 84 ? 10.029 -15.139 -13.659 1.00 82.25 84 GLY A C 1
ATOM 655 O O . GLY A 1 84 ? 10.649 -14.960 -14.702 1.00 82.25 84 GLY A O 1
ATOM 656 N N . SER A 1 85 ? 8.756 -15.537 -13.646 1.00 86.69 85 SER A N 1
ATOM 657 C CA . SER A 1 85 ? 7.968 -15.810 -14.854 1.00 86.69 85 SER A CA 1
ATOM 658 C C . SER A 1 85 ? 6.748 -14.901 -14.893 1.00 86.69 85 SER A C 1
ATOM 660 O O . SER A 1 85 ? 6.102 -14.688 -13.868 1.00 86.69 85 SER A O 1
ATOM 662 N N . SER A 1 86 ? 6.440 -14.358 -16.069 1.00 94.19 86 SER A N 1
ATOM 663 C CA . SER A 1 86 ? 5.286 -13.481 -16.267 1.00 94.19 86 SER A CA 1
ATOM 664 C C . SER A 1 86 ? 4.636 -13.706 -17.630 1.00 94.19 86 SER A C 1
ATOM 666 O O . SER A 1 86 ? 5.279 -14.215 -18.548 1.00 94.19 86 SER A O 1
ATOM 668 N N . VAL A 1 87 ? 3.348 -13.375 -17.733 1.00 94.81 87 VAL A N 1
ATOM 669 C CA . VAL A 1 87 ? 2.564 -13.483 -18.974 1.00 94.81 87 VAL A CA 1
ATOM 670 C C . VAL A 1 87 ? 2.957 -12.379 -19.953 1.00 94.81 87 VAL A C 1
ATOM 672 O O . VAL A 1 87 ? 3.172 -12.646 -21.133 1.00 94.81 87 VAL A O 1
ATOM 675 N N . LEU A 1 88 ? 3.051 -11.144 -19.458 1.00 94.44 88 LEU A N 1
ATOM 676 C CA . LEU A 1 88 ? 3.493 -9.972 -20.202 1.00 94.44 88 LEU A CA 1
ATOM 677 C C . LEU A 1 88 ? 4.782 -9.427 -19.592 1.00 94.44 88 LEU A C 1
ATOM 679 O O . LEU A 1 88 ? 4.983 -9.504 -18.382 1.00 94.44 88 LEU A O 1
ATOM 683 N N . THR A 1 89 ? 5.591 -8.783 -20.428 1.00 90.81 89 THR A N 1
ATOM 684 C CA . THR A 1 89 ? 6.776 -8.039 -19.996 1.00 90.81 89 THR A CA 1
ATOM 685 C C . THR A 1 89 ? 6.512 -6.553 -20.175 1.00 90.81 89 THR A C 1
ATOM 687 O O . THR A 1 89 ? 6.353 -6.086 -21.302 1.00 90.81 89 THR A O 1
ATOM 690 N N . SER A 1 90 ? 6.466 -5.810 -19.071 1.00 90.19 90 SER A N 1
ATOM 691 C CA . SER A 1 90 ? 6.279 -4.357 -19.092 1.00 90.19 90 SER A CA 1
ATOM 692 C C . SER A 1 90 ? 7.544 -3.645 -18.631 1.00 90.19 90 SER A C 1
ATOM 694 O O . SER A 1 90 ? 8.077 -3.945 -17.562 1.00 90.19 90 SER A O 1
ATOM 696 N N . GLU A 1 91 ? 7.986 -2.651 -19.398 1.00 87.56 91 GLU A N 1
ATOM 697 C CA . GLU A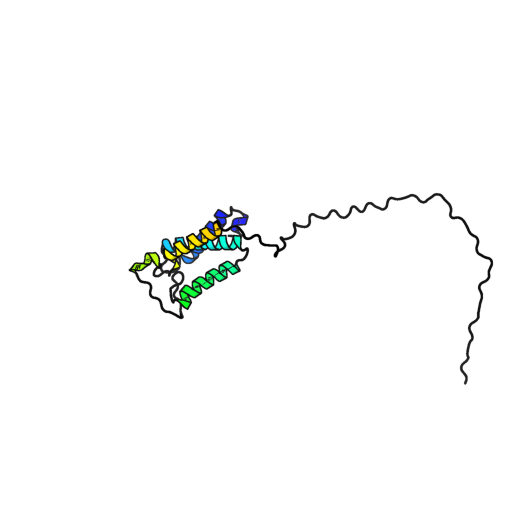 1 91 ? 9.072 -1.759 -18.997 1.00 87.56 91 GLU A CA 1
ATOM 698 C C . GLU A 1 91 ? 8.510 -0.419 -18.519 1.00 87.56 91 GLU A C 1
ATOM 700 O O . GLU A 1 91 ? 7.758 0.259 -19.222 1.00 87.56 91 GLU A O 1
ATOM 705 N N . LEU A 1 92 ? 8.864 -0.035 -17.293 1.00 88.88 92 LEU A N 1
ATOM 706 C CA . LEU A 1 92 ? 8.476 1.253 -16.732 1.00 88.88 92 LEU A CA 1
ATOM 707 C C . LEU A 1 92 ? 9.453 2.328 -17.202 1.00 88.88 92 LEU A C 1
ATOM 709 O O . LEU A 1 92 ? 10.659 2.212 -17.004 1.00 88.88 92 LEU A O 1
ATOM 713 N N . THR A 1 93 ? 8.929 3.398 -17.795 1.00 90.06 93 THR A N 1
ATOM 714 C CA . THR A 1 93 ? 9.753 4.524 -18.238 1.00 90.06 93 THR A CA 1
ATOM 715 C C . THR A 1 93 ? 10.271 5.331 -17.047 1.00 90.06 93 THR A C 1
ATOM 717 O O . THR A 1 93 ? 9.529 5.616 -16.100 1.00 90.06 93 THR A O 1
ATOM 720 N N . GLU A 1 94 ? 11.531 5.767 -17.120 1.00 87.19 94 GLU A N 1
ATOM 721 C CA . GLU A 1 94 ? 12.154 6.588 -16.070 1.00 87.19 94 GLU A CA 1
ATOM 722 C C . GLU A 1 94 ? 11.515 7.978 -15.956 1.00 87.19 94 GLU A C 1
ATOM 724 O O . GLU A 1 94 ? 11.319 8.487 -14.854 1.00 87.19 94 GLU A O 1
ATOM 729 N N . THR A 1 95 ? 11.081 8.573 -17.071 1.00 90.25 95 THR A N 1
ATOM 730 C CA . THR A 1 95 ? 10.337 9.846 -17.061 1.00 90.25 95 THR A CA 1
ATOM 731 C C . THR A 1 95 ? 9.049 9.746 -16.236 1.00 90.25 95 THR A C 1
ATOM 733 O O . THR A 1 95 ? 8.646 10.706 -15.584 1.00 90.25 95 THR A O 1
ATOM 736 N N . GLY A 1 96 ? 8.415 8.569 -16.223 1.00 89.25 96 GLY A N 1
ATOM 737 C CA . GLY A 1 96 ? 7.195 8.290 -15.468 1.00 89.25 96 GLY A CA 1
ATOM 738 C C . GLY A 1 96 ? 7.426 7.828 -14.028 1.00 89.25 96 GLY A C 1
ATOM 739 O O . GLY A 1 96 ? 6.448 7.496 -13.356 1.00 89.25 96 GLY A O 1
ATOM 740 N N . ARG A 1 97 ? 8.672 7.802 -13.530 1.00 92.25 97 ARG A N 1
ATOM 741 C CA . ARG A 1 97 ? 9.049 7.182 -12.245 1.00 92.25 97 ARG A CA 1
ATOM 742 C C . ARG A 1 97 ? 8.212 7.649 -11.054 1.00 92.25 97 ARG A C 1
ATOM 744 O O . ARG A 1 97 ? 7.874 6.841 -10.194 1.00 92.25 97 ARG A O 1
ATOM 751 N N . LEU A 1 98 ? 7.848 8.930 -10.992 1.00 94.12 98 LEU A N 1
ATOM 752 C CA . LEU A 1 98 ? 7.001 9.450 -9.909 1.00 94.12 98 LEU A CA 1
ATOM 753 C C . LEU A 1 98 ? 5.579 8.875 -9.938 1.00 94.12 98 LEU A C 1
ATOM 755 O O . LEU A 1 9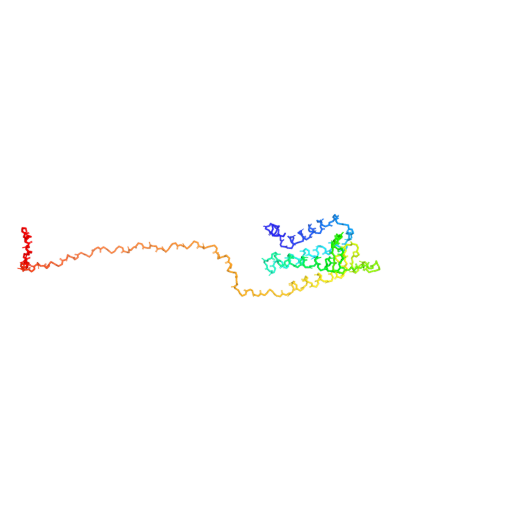8 ? 4.958 8.716 -8.892 1.00 94.12 98 LEU A O 1
ATOM 759 N N . VAL A 1 99 ? 5.058 8.548 -11.119 1.00 94.81 99 VAL A N 1
ATOM 760 C CA . VAL A 1 99 ? 3.700 8.018 -11.298 1.00 94.81 99 VAL A CA 1
ATOM 761 C C . VAL A 1 99 ? 3.685 6.497 -11.183 1.00 94.81 99 VAL A C 1
ATOM 763 O O . VAL A 1 99 ? 2.797 5.954 -10.529 1.00 94.81 99 VAL A O 1
ATOM 766 N N . ASN A 1 100 ? 4.671 5.824 -11.784 1.00 93.50 100 ASN A N 1
ATOM 767 C CA . ASN A 1 100 ? 4.738 4.365 -11.893 1.00 93.50 100 ASN A CA 1
ATOM 768 C C . ASN A 1 100 ? 5.619 3.684 -10.825 1.00 93.50 100 ASN A C 1
ATOM 770 O O . ASN A 1 100 ? 5.669 2.462 -10.782 1.00 93.50 100 ASN A O 1
ATOM 774 N N . GLY A 1 101 ? 6.330 4.448 -9.990 1.00 92.31 101 GLY A N 1
ATOM 775 C CA . GLY A 1 101 ? 7.156 3.944 -8.887 1.00 92.31 101 GLY A CA 1
ATOM 776 C C . GLY A 1 101 ? 8.504 3.319 -9.273 1.00 92.31 101 GLY A C 1
ATOM 777 O O . GLY A 1 101 ? 9.289 2.955 -8.392 1.00 92.31 101 GLY A O 1
ATOM 778 N N . GLY A 1 102 ? 8.822 3.255 -10.569 1.00 91.75 102 GLY A N 1
ATOM 779 C CA . GLY A 1 102 ? 10.107 2.812 -11.107 1.00 91.75 102 GLY A CA 1
ATOM 780 C C . GLY A 1 102 ? 10.544 1.448 -10.575 1.00 91.75 102 GLY A C 1
ATOM 781 O O . GLY A 1 102 ? 9.778 0.489 -10.553 1.00 91.75 102 GLY A O 1
ATOM 782 N N . GLY A 1 103 ? 11.793 1.366 -10.111 1.00 90.56 103 GLY A N 1
ATOM 783 C CA . GLY A 1 103 ? 12.395 0.118 -9.630 1.00 90.56 103 GLY A CA 1
ATOM 784 C C . GLY A 1 103 ? 11.720 -0.531 -8.415 1.00 90.56 103 GLY A C 1
ATOM 785 O O . GLY A 1 103 ? 12.000 -1.690 -8.145 1.00 90.56 103 GLY A O 1
ATOM 786 N N . PHE A 1 104 ? 10.835 0.165 -7.693 1.00 92.94 104 PHE A N 1
ATOM 787 C CA . PHE A 1 104 ? 10.046 -0.458 -6.622 1.00 92.94 104 PHE A CA 1
ATOM 788 C C . PHE A 1 104 ? 8.788 -1.169 -7.156 1.00 92.94 104 PHE A C 1
ATOM 790 O O . PHE A 1 104 ? 8.209 -2.004 -6.465 1.00 92.94 104 PHE A O 1
ATOM 797 N N . GLY A 1 105 ? 8.372 -0.864 -8.388 1.00 94.00 105 GLY A N 1
ATOM 798 C CA . GLY A 1 105 ? 7.069 -1.235 -8.937 1.00 94.00 105 GLY A CA 1
ATOM 799 C C . GLY A 1 105 ? 6.010 -0.159 -8.715 1.00 94.00 105 GLY A C 1
ATOM 800 O O . GLY A 1 105 ? 6.288 0.879 -8.114 1.00 94.00 105 GLY A O 1
ATOM 801 N N . LEU A 1 106 ? 4.776 -0.430 -9.159 1.00 94.69 106 LEU A N 1
ATOM 802 C CA . LEU A 1 106 ? 3.667 0.540 -9.126 1.00 94.69 106 LEU A CA 1
ATOM 803 C C . LEU A 1 106 ? 3.408 1.099 -7.724 1.00 94.69 106 LEU A C 1
ATOM 805 O O . LEU A 1 106 ? 3.072 2.270 -7.567 1.00 94.69 106 LEU A O 1
ATOM 809 N N . GLU A 1 107 ? 3.640 0.280 -6.701 1.00 94.75 107 GLU A N 1
ATOM 810 C CA . GLU A 1 107 ? 3.523 0.628 -5.281 1.00 94.75 107 GLU A CA 1
ATOM 811 C C . GLU A 1 107 ? 4.386 1.827 -4.869 1.00 94.75 107 GLU A C 1
ATOM 813 O O . GLU A 1 107 ? 4.074 2.506 -3.893 1.00 94.75 107 GLU A O 1
ATOM 818 N N . GLY A 1 108 ? 5.446 2.132 -5.619 1.00 94.06 108 GLY A N 1
ATOM 819 C CA . GLY A 1 108 ? 6.303 3.288 -5.376 1.00 94.06 108 GLY A CA 1
ATOM 820 C C . GLY A 1 108 ? 5.796 4.607 -5.959 1.00 94.06 108 GLY A C 1
ATOM 821 O O . GLY A 1 108 ? 6.470 5.620 -5.781 1.00 94.06 108 GLY A O 1
ATOM 822 N N . GLY A 1 109 ? 4.677 4.597 -6.691 1.00 96.06 109 GLY A N 1
ATOM 823 C CA . GLY A 1 109 ? 4.223 5.721 -7.508 1.00 96.06 109 GLY A CA 1
ATOM 824 C C . GLY A 1 109 ? 2.943 6.405 -7.022 1.00 96.06 109 GLY A C 1
ATOM 825 O O . GLY A 1 109 ? 2.159 5.854 -6.245 1.00 96.06 109 GLY A O 1
ATOM 826 N N . LEU A 1 110 ? 2.705 7.616 -7.533 1.00 97.00 110 LEU A N 1
ATOM 827 C CA . LEU A 1 110 ? 1.520 8.429 -7.230 1.00 97.00 110 LEU A CA 1
ATOM 828 C C . LEU A 1 110 ? 0.209 7.785 -7.693 1.00 97.00 110 LEU A C 1
ATOM 830 O O . LEU A 1 110 ? -0.838 8.036 -7.095 1.00 97.00 110 LEU A O 1
ATOM 834 N N . ALA A 1 111 ? 0.251 6.938 -8.727 1.00 95.06 111 ALA A N 1
ATOM 835 C CA . ALA A 1 111 ? -0.931 6.210 -9.178 1.00 95.06 111 ALA A CA 1
ATOM 836 C C . ALA A 1 111 ? -1.501 5.332 -8.051 1.00 95.06 111 ALA A C 1
ATOM 838 O O . ALA A 1 111 ? -2.703 5.356 -7.786 1.00 95.06 111 ALA A O 1
ATOM 839 N N . VAL A 1 112 ? -0.632 4.621 -7.325 1.00 96.12 112 VAL A N 1
ATOM 840 C CA . VAL A 1 112 ? -1.045 3.794 -6.183 1.00 96.12 112 VAL A CA 1
ATOM 841 C C . VAL A 1 112 ? -1.466 4.652 -4.997 1.00 96.12 112 VAL A C 1
ATOM 843 O O . VAL A 1 112 ? -2.456 4.322 -4.348 1.00 96.12 112 VAL A O 1
ATOM 846 N N . THR A 1 113 ? -0.805 5.788 -4.755 1.00 97.56 113 THR A N 1
ATOM 847 C CA . THR A 1 113 ? -1.241 6.747 -3.727 1.00 97.56 113 THR A CA 1
ATOM 848 C C . THR A 1 113 ? -2.699 7.155 -3.932 1.00 97.56 113 THR A C 1
ATOM 850 O O . THR A 1 113 ? -3.486 7.122 -2.987 1.00 97.56 113 THR A O 1
ATOM 853 N N . LEU A 1 114 ? -3.078 7.491 -5.170 1.00 97.44 114 LEU A N 1
ATOM 854 C CA . LEU A 1 114 ? -4.444 7.885 -5.510 1.00 97.44 114 LEU A CA 1
ATOM 855 C C . LEU A 1 114 ? -5.438 6.735 -5.295 1.00 97.44 114 LEU A C 1
ATOM 857 O O . LEU A 1 114 ? -6.472 6.935 -4.658 1.00 97.44 114 LEU A O 1
ATOM 861 N N . VAL A 1 115 ? -5.115 5.529 -5.774 1.00 96.75 115 VAL A N 1
ATOM 862 C CA . VAL A 1 115 ? -5.969 4.340 -5.599 1.00 96.75 115 VAL A CA 1
ATOM 863 C C . VAL A 1 115 ? -6.180 4.023 -4.116 1.00 96.75 115 VAL A C 1
ATOM 865 O O . VAL A 1 115 ? -7.312 3.776 -3.697 1.00 96.75 115 VAL A O 1
ATOM 868 N N . LEU A 1 116 ? -5.122 4.083 -3.302 1.00 97.50 116 LEU A N 1
ATOM 869 C CA . LEU A 1 116 ? -5.208 3.846 -1.860 1.00 97.50 116 LEU A CA 1
ATOM 870 C C . LEU A 1 116 ? -5.995 4.945 -1.147 1.00 97.50 116 LEU A C 1
ATOM 872 O O . LEU A 1 116 ? -6.828 4.629 -0.301 1.00 97.50 116 LEU A O 1
ATOM 876 N N . ALA A 1 117 ? -5.788 6.215 -1.499 1.00 97.69 117 ALA A N 1
ATOM 877 C CA . ALA A 1 117 ? -6.541 7.328 -0.924 1.00 97.69 117 ALA A CA 1
ATOM 878 C C . ALA A 1 117 ? -8.046 7.190 -1.203 1.00 97.69 117 ALA A C 1
ATOM 880 O O . ALA A 1 117 ? -8.856 7.312 -0.282 1.00 97.69 117 ALA A O 1
ATOM 881 N N . ILE A 1 118 ? -8.419 6.855 -2.444 1.00 97.38 118 ILE A N 1
ATOM 882 C CA . ILE A 1 118 ? -9.811 6.584 -2.822 1.00 97.38 118 ILE A CA 1
ATOM 883 C C . ILE A 1 118 ? -10.339 5.364 -2.064 1.00 97.38 118 ILE A C 1
ATOM 885 O O . ILE A 1 118 ? -11.415 5.435 -1.479 1.00 97.38 118 ILE A O 1
ATOM 889 N N . GLY A 1 119 ? -9.588 4.260 -2.018 1.00 96.12 119 GLY A N 1
ATOM 890 C CA . GLY A 1 119 ? -9.991 3.045 -1.306 1.00 96.12 119 GLY A CA 1
ATOM 891 C C . GLY A 1 119 ? -10.220 3.282 0.189 1.00 96.12 119 GLY A C 1
ATOM 892 O O . GLY A 1 119 ? -11.220 2.827 0.742 1.00 96.12 119 GLY A O 1
ATOM 893 N N . ILE A 1 120 ? -9.339 4.047 0.838 1.00 96.69 120 ILE A N 1
ATOM 894 C CA . ILE A 1 120 ? -9.482 4.460 2.239 1.00 96.69 120 ILE A CA 1
ATOM 895 C C . ILE A 1 120 ? -10.713 5.348 2.412 1.00 96.69 120 ILE A C 1
ATOM 897 O O . ILE A 1 120 ? -11.492 5.100 3.328 1.00 96.69 120 ILE A O 1
ATOM 901 N N . ALA A 1 121 ? -10.919 6.343 1.543 1.00 95.94 121 ALA A N 1
ATOM 902 C CA . ALA A 1 121 ? -12.084 7.223 1.606 1.00 95.94 121 ALA A CA 1
ATOM 903 C C . ALA A 1 121 ? -13.391 6.438 1.427 1.00 95.94 121 ALA A C 1
ATOM 905 O O . ALA A 1 121 ? -14.303 6.570 2.242 1.00 95.94 121 ALA A O 1
ATOM 906 N N . VAL A 1 122 ? -13.463 5.562 0.420 1.00 94.88 122 VAL A N 1
ATOM 907 C CA . VAL A 1 122 ? -14.612 4.678 0.184 1.00 94.88 122 VAL A CA 1
ATOM 908 C C . VAL A 1 122 ? -14.862 3.818 1.407 1.00 94.88 122 VAL A C 1
ATOM 910 O O . VAL A 1 122 ? -15.978 3.815 1.913 1.00 94.88 122 VAL A O 1
ATOM 913 N N . LEU A 1 123 ? -13.841 3.133 1.931 1.00 93.00 123 LEU A N 1
ATOM 914 C CA . LEU A 1 123 ? -14.014 2.345 3.142 1.00 93.00 123 LEU A CA 1
ATOM 915 C C . LEU A 1 123 ? -14.520 3.232 4.270 1.00 93.00 123 LEU A C 1
ATOM 917 O O . LEU A 1 123 ? -15.540 2.896 4.843 1.00 93.00 123 LEU A O 1
ATOM 921 N N . TYR A 1 124 ? -13.890 4.369 4.550 1.00 90.56 124 TYR A N 1
ATOM 922 C CA . TYR A 1 124 ? -14.243 5.245 5.664 1.00 90.56 124 TYR A CA 1
ATOM 923 C C . TYR A 1 124 ? -15.687 5.767 5.595 1.00 90.56 124 TYR A C 1
ATOM 925 O O . TYR A 1 124 ? -16.410 5.641 6.587 1.00 90.56 124 TYR A O 1
ATOM 933 N N . PHE A 1 125 ? -16.120 6.277 4.438 1.00 92.19 125 PHE A N 1
ATOM 934 C CA . PHE A 1 125 ? -17.436 6.900 4.250 1.00 92.19 125 PHE A CA 1
ATOM 935 C C . PHE A 1 125 ? -18.560 5.913 3.930 1.00 92.19 125 PHE A C 1
ATOM 937 O O . PHE A 1 125 ? -19.733 6.228 4.146 1.00 92.19 125 PHE A O 1
ATOM 944 N N . MET A 1 126 ? -18.246 4.714 3.436 1.00 88.56 126 MET A N 1
ATOM 945 C CA . MET A 1 126 ? -19.272 3.719 3.153 1.00 88.56 126 MET A CA 1
ATOM 946 C C . MET A 1 126 ? -19.867 3.220 4.472 1.00 88.56 126 MET A C 1
ATOM 948 O O . MET A 1 126 ? -19.161 2.739 5.375 1.00 88.56 126 MET A O 1
ATOM 952 N N . LYS A 1 127 ? -21.192 3.369 4.589 1.00 80.38 127 LYS A N 1
ATOM 953 C CA . LYS A 1 127 ? -21.941 2.910 5.758 1.00 80.38 127 LYS A CA 1
ATOM 954 C C . LYS A 1 127 ? -21.707 1.407 5.928 1.00 80.38 127 LYS A C 1
ATOM 956 O O . LYS A 1 127 ? -21.718 0.686 4.926 1.00 80.38 127 LYS A O 1
ATOM 961 N N . PRO A 1 128 ? -21.489 0.922 7.161 1.00 72.12 128 PRO A N 1
ATOM 962 C CA . PRO A 1 128 ? -21.403 -0.508 7.395 1.00 72.12 128 PRO A CA 1
ATOM 963 C C . PRO A 1 128 ? -22.686 -1.148 6.867 1.00 72.12 128 PRO A C 1
ATOM 965 O O . PRO A 1 128 ? -23.792 -0.708 7.193 1.00 72.12 128 PRO A O 1
ATOM 968 N N . LYS A 1 129 ? -22.536 -2.153 6.002 1.00 65.44 129 LYS A N 1
ATOM 969 C CA . LYS A 1 129 ? -23.663 -2.994 5.612 1.00 65.44 129 LYS A CA 1
ATOM 970 C C . LYS A 1 129 ? -24.162 -3.614 6.917 1.00 65.44 129 LYS A C 1
ATOM 972 O O . LYS A 1 129 ? -23.353 -4.191 7.640 1.00 65.44 129 LYS A O 1
ATOM 977 N N . LYS A 1 130 ? -25.443 -3.434 7.259 1.00 51.00 130 LYS A N 1
ATOM 978 C CA . LYS A 1 130 ? -26.046 -4.217 8.340 1.00 51.00 130 LYS A CA 1
ATOM 979 C C . LYS A 1 130 ? -25.839 -5.671 7.936 1.00 51.00 130 LYS A C 1
ATOM 981 O O . LYS A 1 130 ? -26.310 -6.087 6.883 1.00 51.00 130 LYS A O 1
ATOM 986 N N . GLU A 1 131 ? -25.016 -6.389 8.684 1.00 57.72 131 GLU A N 1
ATOM 987 C CA . GLU A 1 131 ? -24.960 -7.832 8.547 1.00 57.72 131 GLU A CA 1
ATOM 988 C C . GLU A 1 131 ? -26.310 -8.330 9.043 1.00 57.72 131 GLU A C 1
ATOM 990 O O . GLU A 1 131 ? -26.580 -8.332 10.245 1.00 57.72 131 GLU A O 1
ATOM 995 N N . ASP A 1 132 ? -27.186 -8.679 8.105 1.00 50.06 132 ASP A N 1
ATOM 996 C CA . ASP A 1 132 ? -28.410 -9.405 8.396 1.00 50.06 132 ASP A CA 1
ATOM 997 C C . ASP A 1 132 ? -27.999 -10.812 8.876 1.00 50.06 132 ASP A C 1
ATOM 999 O O . ASP A 1 132 ? -27.914 -11.758 8.107 1.00 50.06 132 ASP A O 1
ATOM 1003 N N . GLY A 1 133 ? -27.621 -10.911 10.153 1.00 50.78 133 GLY A N 1
ATOM 1004 C CA . GLY A 1 133 ? -27.745 -12.097 11.001 1.00 50.78 133 GLY A CA 1
ATOM 1005 C C . GLY A 1 133 ? -27.125 -13.429 10.557 1.00 50.78 133 GLY A C 1
ATOM 1006 O O . GLY A 1 133 ? -27.799 -14.440 10.718 1.00 50.78 133 GLY A O 1
ATOM 1007 N N . VAL A 1 134 ? -25.869 -13.497 10.090 1.00 51.78 134 VAL A N 1
ATOM 1008 C CA . VAL A 1 134 ? -25.230 -14.808 9.774 1.00 51.78 134 VAL A CA 1
ATOM 1009 C C . VAL A 1 134 ? -24.125 -15.246 10.749 1.00 51.78 134 VAL A C 1
ATOM 1011 O O . VAL A 1 134 ? -23.669 -16.382 10.690 1.00 51.78 134 VAL A O 1
ATOM 1014 N N . ILE A 1 135 ? -23.754 -14.438 11.744 1.00 46.06 135 ILE A N 1
ATOM 1015 C CA . ILE A 1 135 ? -22.951 -14.924 12.878 1.00 46.06 135 ILE A CA 1
ATOM 1016 C C . ILE A 1 135 ? -23.681 -14.518 14.159 1.00 46.06 135 ILE A C 1
ATOM 1018 O O . ILE A 1 135 ? -23.783 -13.318 14.432 1.00 46.06 135 ILE A O 1
ATOM 1022 N N . PRO A 1 136 ? -24.210 -15.466 14.958 1.00 44.44 136 PRO A N 1
ATOM 1023 C CA . PRO A 1 136 ? -24.625 -15.144 16.311 1.00 44.44 136 PRO A CA 1
ATOM 1024 C C . PRO A 1 136 ? -23.417 -14.509 16.996 1.00 44.44 136 PRO A C 1
ATOM 1026 O O . PRO A 1 136 ? -22.346 -15.119 17.054 1.00 44.44 136 PRO A O 1
ATOM 1029 N N . ARG A 1 137 ? -23.567 -13.279 17.507 1.00 51.47 137 ARG A N 1
ATOM 1030 C CA . ARG A 1 137 ? -22.639 -12.781 18.530 1.00 51.47 137 ARG A CA 1
ATOM 1031 C C . ARG A 1 137 ? -22.482 -13.915 19.544 1.00 51.47 137 ARG A C 1
ATOM 1033 O O . ARG A 1 137 ? -23.515 -14.520 19.848 1.00 51.47 137 ARG A O 1
ATOM 1040 N N . PRO A 1 138 ? -21.266 -14.221 20.047 1.00 50.31 138 PRO A N 1
ATOM 1041 C CA . PRO A 1 138 ? -21.134 -15.084 21.210 1.00 50.31 138 PRO A CA 1
ATOM 1042 C C . PRO A 1 138 ? -22.183 -14.595 22.188 1.00 50.31 138 PRO A C 1
ATOM 1044 O O . PRO A 1 138 ? -22.164 -13.410 22.538 1.00 50.31 138 PRO A O 1
ATOM 1047 N N . SER A 1 139 ? -23.185 -15.440 22.443 1.00 53.59 139 SER A N 1
ATOM 1048 C CA . SER A 1 139 ? -24.273 -15.107 23.344 1.00 53.59 139 SER A CA 1
ATOM 1049 C C . SER A 1 139 ? -23.596 -14.520 24.561 1.00 53.59 139 SER A C 1
ATOM 1051 O O . SER A 1 139 ? -22.653 -15.139 25.067 1.00 53.59 139 SER A O 1
ATOM 1053 N N . GLU A 1 140 ? -24.002 -13.304 24.924 1.00 56.16 140 GLU A N 1
ATOM 1054 C CA . GLU A 1 140 ? -23.704 -12.687 26.209 1.00 56.16 140 GLU A CA 1
ATOM 1055 C C . GLU A 1 140 ? -23.464 -13.808 27.223 1.00 56.16 140 GLU A C 1
ATOM 1057 O O . GLU A 1 140 ? -24.331 -14.691 27.296 1.00 56.16 140 GLU A O 1
ATOM 1062 N N . PRO A 1 141 ? -22.258 -13.902 27.835 1.00 47.56 141 PRO A N 1
ATOM 1063 C CA . PRO A 1 141 ? -21.896 -15.051 28.656 1.00 47.56 141 PRO A CA 1
ATOM 1064 C C . PRO A 1 141 ? -23.072 -15.279 29.569 1.00 47.56 141 PRO A C 1
ATOM 1066 O O . PRO A 1 141 ? -23.430 -14.326 30.258 1.00 47.56 141 PRO A O 1
ATOM 1069 N N . LEU A 1 142 ? -23.715 -16.450 29.430 1.00 53.72 142 LEU A N 1
ATOM 1070 C CA . LEU A 1 142 ? -24.989 -16.764 30.064 1.00 53.72 142 LEU A CA 1
ATOM 1071 C C . LEU A 1 142 ? -24.935 -16.142 31.447 1.00 53.72 142 LEU A C 1
ATOM 1073 O O . LEU A 1 142 ? -24.180 -16.637 32.288 1.00 53.72 142 LEU A O 1
ATOM 1077 N N . SER A 1 143 ? -25.638 -15.016 31.647 1.00 49.69 143 SER A N 1
ATOM 1078 C CA . SER A 1 143 ? -25.818 -14.501 32.996 1.00 49.69 143 SER A CA 1
ATOM 1079 C C . SER A 1 143 ? -26.290 -15.724 33.756 1.00 49.69 143 SER A C 1
ATOM 1081 O O . SER A 1 143 ? -27.206 -16.374 33.224 1.00 49.69 143 SER A O 1
ATOM 1083 N N . PRO A 1 144 ? -25.598 -16.148 34.835 1.00 53.84 144 PRO A N 1
ATOM 1084 C CA . PRO A 1 144 ? -25.938 -17.377 35.517 1.00 53.84 144 PRO A CA 1
ATOM 1085 C C . PRO A 1 144 ? -27.437 -17.318 35.705 1.00 53.84 144 PRO A C 1
ATOM 1087 O O . PRO A 1 144 ? -27.925 -16.418 36.389 1.00 53.84 144 PRO A O 1
ATOM 1090 N N . LYS A 1 145 ? -28.178 -18.174 34.987 1.00 51.88 145 LYS A N 1
ATOM 1091 C CA . LYS A 1 145 ? -29.600 -18.291 35.251 1.00 51.88 145 LYS A CA 1
ATOM 1092 C C . LYS A 1 145 ? -29.589 -18.667 36.713 1.00 51.88 145 LYS A C 1
ATOM 1094 O O . LYS A 1 145 ? -29.059 -19.730 37.047 1.00 51.88 145 LYS A O 1
ATOM 1099 N N . THR A 1 146 ? -30.053 -17.764 37.573 1.00 54.56 146 THR A N 1
ATOM 1100 C CA . THR A 1 146 ? -30.434 -18.144 38.919 1.00 54.56 146 THR A CA 1
ATOM 1101 C C . THR A 1 146 ? -31.238 -19.419 38.710 1.00 54.56 146 THR A C 1
ATOM 1103 O O . THR A 1 146 ? -32.156 -19.412 37.875 1.00 54.56 146 THR A O 1
ATOM 1106 N N . PRO A 1 147 ? -30.812 -20.552 39.300 1.00 56.31 147 PRO A N 1
ATOM 1107 C CA . PRO A 1 147 ? -31.600 -21.767 39.228 1.00 56.31 147 PRO A CA 1
ATOM 1108 C C . PRO A 1 147 ? -33.041 -21.375 39.547 1.00 56.31 147 PRO A C 1
ATOM 1110 O O . PRO A 1 147 ? -33.211 -20.474 40.380 1.00 56.31 147 PRO A O 1
ATOM 1113 N N . PRO A 1 148 ? -34.055 -21.959 38.879 1.00 54.59 148 PRO A N 1
ATOM 1114 C CA . PRO A 1 148 ? -35.428 -21.728 39.297 1.00 54.59 148 PRO A CA 1
ATOM 1115 C C . PRO A 1 148 ? -35.437 -21.867 40.811 1.00 54.59 148 PRO A C 1
ATOM 1117 O O . PRO A 1 148 ? -34.871 -22.830 41.340 1.00 54.59 148 PRO A O 1
ATOM 1120 N N . GLU A 1 149 ? -35.923 -20.829 41.486 1.00 57.84 149 GLU A N 1
ATOM 1121 C CA . GLU A 1 149 ? -36.089 -20.847 42.924 1.00 57.84 149 GLU A CA 1
ATOM 1122 C C . GLU A 1 149 ? -37.016 -22.028 43.182 1.00 57.84 149 GLU A C 1
ATOM 1124 O O . GLU A 1 149 ? -38.224 -21.965 42.955 1.00 57.84 149 GLU A O 1
ATOM 1129 N N . ASN A 1 150 ? -36.408 -23.170 43.504 1.00 56.22 150 ASN A N 1
ATOM 1130 C CA . ASN A 1 150 ? -37.095 -24.362 43.939 1.00 56.22 150 ASN A CA 1
ATOM 1131 C C . ASN A 1 150 ? -37.601 -23.999 45.323 1.00 56.22 150 ASN A C 1
ATOM 1133 O O . ASN A 1 150 ? -37.000 -24.380 46.326 1.00 56.22 150 ASN A O 1
ATOM 1137 N N . ASN A 1 151 ? -38.675 -23.211 45.367 1.00 60.81 151 ASN A N 1
ATOM 1138 C CA . ASN A 1 151 ? -39.483 -23.130 46.557 1.00 60.81 151 ASN A CA 1
ATOM 1139 C C . ASN A 1 151 ? -39.834 -24.580 46.887 1.00 60.81 151 ASN A C 1
ATOM 1141 O O . ASN A 1 151 ? -40.399 -25.275 46.030 1.00 60.81 151 ASN A O 1
ATOM 1145 N N . PRO A 1 152 ? -39.421 -25.083 48.063 1.00 64.06 152 PRO A N 1
ATOM 1146 C CA . PRO A 1 152 ? -39.853 -26.395 48.483 1.00 64.06 152 PRO A CA 1
ATOM 1147 C C . PRO A 1 152 ? -41.384 -26.422 48.411 1.00 64.06 152 PRO A C 1
ATOM 1149 O O . PRO A 1 152 ? -42.012 -25.386 48.656 1.00 64.06 152 PRO A O 1
ATOM 1152 N N . PRO A 1 153 ? -41.992 -27.562 48.039 1.00 59.72 153 PRO A N 1
ATOM 1153 C CA . PRO A 1 153 ? -43.439 -27.685 48.064 1.00 59.72 153 PRO A CA 1
ATOM 1154 C C . PRO A 1 153 ? -43.936 -27.203 49.425 1.00 59.72 153 PRO A C 1
ATOM 1156 O O . PRO A 1 153 ? -43.407 -27.607 50.463 1.00 59.72 153 PRO A O 1
ATOM 1159 N N . GLU A 1 154 ? -44.898 -26.286 49.398 1.00 64.19 154 GLU A N 1
ATOM 1160 C CA . GLU A 1 154 ? -45.530 -25.756 50.595 1.00 64.19 154 GLU A CA 1
ATOM 1161 C C . GLU A 1 154 ? -46.016 -26.941 51.433 1.00 64.19 154 GLU A C 1
ATOM 1163 O O . GLU A 1 154 ? -46.820 -27.757 50.976 1.00 64.19 154 GLU A O 1
ATOM 1168 N N . TYR A 1 155 ? -45.438 -27.104 52.624 1.00 60.41 155 TYR A N 1
ATOM 1169 C CA . TYR A 1 155 ? -45.777 -28.208 53.508 1.00 60.41 155 TYR A CA 1
ATOM 1170 C C . TYR A 1 155 ? -47.187 -27.966 54.042 1.00 60.41 155 TYR A C 1
ATOM 1172 O O . TYR A 1 155 ? -47.378 -27.259 55.031 1.00 60.41 155 TYR A O 1
ATOM 1180 N N . LEU A 1 156 ? -48.184 -28.542 53.375 1.00 63.50 156 LEU A N 1
ATOM 1181 C CA . LEU A 1 156 ? -49.519 -28.669 53.936 1.00 63.50 156 LEU A CA 1
ATOM 1182 C C . LEU A 1 156 ? -49.453 -29.755 55.020 1.00 63.50 156 LEU A C 1
ATOM 1184 O O . LEU A 1 156 ? -49.141 -30.906 54.698 1.00 63.50 156 LEU A O 1
ATOM 1188 N N . PRO A 1 157 ? -49.704 -29.433 56.303 1.00 66.25 157 PRO A N 1
ATOM 1189 C CA . PRO A 1 157 ? -49.792 -30.461 57.326 1.00 66.25 157 PRO A CA 1
ATOM 1190 C C . PRO A 1 157 ? -50.919 -31.445 56.968 1.00 66.25 157 PRO A C 1
ATOM 1192 O O . PRO A 1 157 ? -51.928 -31.035 56.385 1.00 66.25 157 PRO A O 1
ATOM 1195 N N . PRO A 1 158 ? -50.768 -32.742 57.292 1.00 60.16 158 PRO A N 1
ATOM 1196 C CA . PRO A 1 158 ? -51.787 -33.736 56.990 1.00 60.16 158 PRO A CA 1
ATOM 1197 C C . PRO A 1 158 ? -53.132 -33.337 57.608 1.00 60.16 158 PRO A C 1
ATOM 1199 O O . PRO A 1 158 ? -53.201 -32.909 58.760 1.00 60.16 158 PRO A O 1
ATOM 1202 N N . SER A 1 159 ? -54.202 -33.479 56.821 1.00 64.19 159 SER A N 1
ATOM 1203 C CA . SER A 1 159 ? -55.574 -33.303 57.294 1.00 64.19 159 SER A CA 1
ATOM 1204 C C . SER A 1 159 ? -55.829 -34.237 58.478 1.00 64.19 159 SER A C 1
ATOM 1206 O O . SER A 1 159 ? -55.663 -35.449 58.355 1.00 64.19 159 SER A O 1
ATOM 1208 N N . ASN A 1 160 ? -56.282 -33.689 59.607 1.00 61.75 160 ASN A N 1
ATOM 1209 C CA . ASN A 1 160 ? -56.631 -34.436 60.824 1.00 61.75 160 ASN A CA 1
ATOM 1210 C C . ASN A 1 160 ? -57.919 -35.279 60.687 1.00 61.75 160 ASN A C 1
ATOM 1212 O O . ASN A 1 160 ? -58.551 -35.614 61.686 1.00 61.75 160 ASN A O 1
ATOM 1216 N N . THR A 1 161 ? -58.347 -35.611 59.470 1.00 63.44 161 THR A N 1
ATOM 1217 C CA . THR A 1 161 ? -59.514 -36.461 59.211 1.00 63.44 161 THR A CA 1
ATOM 1218 C C . THR A 1 161 ? -59.070 -37.918 59.077 1.00 63.44 161 THR A C 1
ATOM 1220 O O . THR A 1 161 ? -58.357 -38.233 58.119 1.00 63.44 161 THR A O 1
ATOM 1223 N N . PRO A 1 162 ? -59.469 -38.819 59.994 1.00 61.75 162 PRO A N 1
ATOM 1224 C CA . PRO A 1 162 ? -59.208 -40.245 59.846 1.00 61.75 162 PRO A CA 1
ATOM 1225 C C . PRO A 1 162 ? -59.858 -40.784 58.561 1.00 61.75 162 PRO A C 1
ATOM 1227 O O . PRO A 1 162 ? -60.948 -40.329 58.206 1.00 61.75 162 PRO A O 1
ATOM 1230 N N . PRO A 1 163 ? -59.232 -41.749 57.868 1.00 63.47 163 PRO A N 1
ATOM 1231 C CA . PRO A 1 163 ? -59.848 -42.396 56.718 1.00 63.47 163 PRO A CA 1
ATOM 1232 C C . PRO A 1 163 ? -61.101 -43.173 57.140 1.00 63.47 163 PRO A C 1
ATOM 1234 O O . PRO A 1 163 ? -61.102 -43.894 58.139 1.00 63.47 163 PRO A O 1
ATOM 1237 N N . GLU A 1 164 ? -62.167 -43.020 56.360 1.00 63.28 164 GLU A N 1
ATOM 1238 C CA . GLU A 1 164 ? -63.430 -43.731 56.536 1.00 63.28 164 GLU A CA 1
ATOM 1239 C C . GLU A 1 164 ? -63.226 -45.227 56.245 1.00 63.28 164 GLU A C 1
ATOM 1241 O O . GLU A 1 164 ? -62.832 -45.623 55.146 1.00 63.28 164 GLU A O 1
ATOM 1246 N N . TYR A 1 165 ? -63.431 -46.069 57.259 1.00 63.50 165 TYR A N 1
ATOM 1247 C CA . TYR A 1 165 ? -63.272 -47.517 57.150 1.00 63.50 165 TYR A CA 1
ATOM 1248 C C . TYR A 1 165 ? -64.489 -48.133 56.454 1.00 63.50 165 TYR A C 1
ATOM 1250 O O . TYR A 1 165 ? -65.602 -48.081 56.975 1.00 63.50 165 TYR A O 1
ATOM 1258 N N . THR A 1 166 ? -64.266 -48.767 55.303 1.00 62.47 166 THR A N 1
ATOM 1259 C CA . THR A 1 166 ? -65.243 -49.646 54.649 1.00 62.47 166 THR A CA 1
ATOM 1260 C C . THR A 1 166 ? -64.839 -51.108 54.887 1.00 62.47 166 THR A C 1
ATOM 1262 O O . THR A 1 166 ? -63.735 -51.500 54.500 1.00 62.47 166 THR A O 1
ATOM 1265 N N . PRO A 1 167 ? -65.676 -51.929 55.550 1.00 64.19 167 PRO A N 1
ATOM 1266 C CA . PRO A 1 167 ? -65.357 -53.334 55.768 1.00 64.19 167 PRO A CA 1
ATOM 1267 C C . PRO A 1 167 ? -65.372 -54.144 54.453 1.00 64.19 167 PRO A C 1
ATOM 1269 O O . PRO A 1 167 ? -66.136 -53.812 53.542 1.00 64.19 167 PRO A O 1
ATOM 1272 N N . PRO A 1 168 ? -64.566 -55.220 54.341 1.00 67.94 168 PRO A N 1
ATOM 1273 C CA . PRO A 1 168 ? -64.543 -56.090 53.164 1.00 67.94 168 PRO A CA 1
ATOM 1274 C C . PRO A 1 168 ? -65.862 -56.851 52.951 1.00 67.94 168 PRO A C 1
ATOM 1276 O O . PRO A 1 168 ? -66.525 -57.245 53.902 1.00 67.94 168 PRO A O 1
ATOM 1279 N N . SER A 1 169 ? -66.207 -57.093 51.684 1.00 68.44 169 SER A N 1
ATOM 1280 C CA . SER A 1 169 ? -67.353 -57.911 51.258 1.00 68.44 169 SER A CA 1
ATOM 1281 C C . SER A 1 169 ? -67.114 -59.404 51.537 1.00 68.44 169 SER A C 1
ATOM 1283 O O . SER A 1 169 ? -66.094 -59.945 51.112 1.00 68.44 169 SER A O 1
ATOM 1285 N N . ASP A 1 170 ? -68.071 -60.073 52.193 1.00 65.75 170 ASP A N 1
ATOM 1286 C CA . ASP A 1 170 ? -68.042 -61.477 52.663 1.00 65.75 170 ASP A CA 1
ATOM 1287 C C . ASP A 1 170 ? -68.014 -62.563 51.559 1.00 65.75 170 ASP A C 1
ATOM 1289 O O . ASP A 1 170 ? -68.408 -63.709 51.785 1.00 65.75 170 ASP A O 1
ATOM 1293 N N . LYS A 1 171 ? -67.575 -62.257 50.332 1.00 63.56 171 LYS A N 1
ATOM 1294 C CA . LYS A 1 171 ? -67.583 -63.251 49.250 1.00 63.56 171 LYS A CA 1
ATOM 1295 C C . LYS A 1 171 ? -66.273 -64.059 49.230 1.00 63.56 171 LYS A C 1
ATOM 1297 O O . LYS A 1 171 ? -65.222 -63.473 48.966 1.00 63.56 171 LYS A O 1
ATOM 1302 N N . PRO A 1 172 ? -66.297 -65.389 49.451 1.00 64.75 172 PRO A N 1
ATOM 1303 C CA . PRO A 1 172 ? -65.104 -66.213 49.290 1.00 64.75 172 PRO A CA 1
ATOM 1304 C C . PRO A 1 172 ? -64.657 -66.241 47.813 1.00 64.75 172 PRO A C 1
ATOM 1306 O O . PRO A 1 172 ? -65.503 -66.171 46.916 1.00 64.75 172 PRO A O 1
ATOM 1309 N N . PRO A 1 173 ? -63.344 -66.325 47.538 1.00 69.19 173 PRO A N 1
ATOM 1310 C CA . PRO A 1 173 ? -62.821 -66.365 46.176 1.00 69.19 173 PRO A CA 1
ATOM 1311 C C . PRO A 1 173 ? -63.189 -67.678 45.465 1.00 69.19 173 PRO A C 1
ATOM 1313 O O . PRO A 1 173 ? -63.050 -68.758 46.039 1.00 69.19 173 PRO A O 1
ATOM 1316 N N . ASP A 1 174 ? -63.624 -67.583 44.204 1.00 65.38 174 ASP A N 1
ATOM 1317 C CA . ASP A 1 174 ? -63.871 -68.740 43.333 1.00 65.38 174 ASP A CA 1
ATOM 1318 C C . ASP A 1 174 ? -62.545 -69.450 43.025 1.00 65.38 174 ASP A C 1
ATOM 1320 O O . ASP A 1 174 ? -61.679 -68.921 42.325 1.00 65.38 174 ASP A O 1
ATOM 1324 N N . TYR A 1 175 ? -62.378 -70.661 43.555 1.00 65.25 175 TYR A N 1
ATOM 1325 C CA . TYR A 1 175 ? -61.215 -71.507 43.307 1.00 65.25 175 TYR A CA 1
ATOM 1326 C C . TYR A 1 175 ? -61.521 -72.517 42.195 1.00 65.25 175 TYR A C 1
ATOM 1328 O O . TYR A 1 175 ? -62.404 -73.361 42.341 1.00 65.25 175 TYR A O 1
ATOM 1336 N N . THR A 1 176 ? -60.763 -72.470 41.096 1.00 68.44 176 THR A N 1
ATOM 1337 C CA . THR A 1 176 ? -60.751 -73.514 40.057 1.00 68.44 176 THR A CA 1
ATOM 1338 C C . THR A 1 176 ? -59.396 -74.234 40.074 1.00 68.44 176 THR A C 1
ATOM 1340 O O . THR A 1 176 ? -58.366 -73.590 39.868 1.00 68.44 176 THR A O 1
ATOM 1343 N N . PRO A 1 177 ? -59.344 -75.551 40.352 1.00 69.44 177 PRO A N 1
ATOM 1344 C CA . PRO A 1 177 ? -58.086 -76.293 40.354 1.00 69.44 177 PRO A CA 1
ATOM 1345 C C . PRO A 1 177 ? -57.569 -76.560 38.925 1.00 69.44 177 PRO A C 1
ATOM 1347 O O . PRO A 1 177 ? -58.371 -76.787 38.016 1.00 69.44 177 PRO A O 1
ATOM 1350 N N . PRO A 1 178 ? -56.240 -76.587 38.711 1.00 68.00 178 PRO A N 1
ATOM 1351 C CA . PRO A 1 178 ? -55.644 -76.913 37.417 1.00 68.00 178 PRO A CA 1
ATOM 1352 C C . PRO A 1 178 ? -55.727 -78.415 37.087 1.00 68.00 178 PRO A C 1
ATOM 1354 O O . PRO A 1 178 ? -55.512 -79.277 37.939 1.00 68.00 178 PRO A O 1
ATOM 1357 N N . SER A 1 179 ? -56.008 -78.725 35.820 1.00 65.38 179 SER A N 1
ATOM 1358 C CA . SER A 1 179 ? -56.061 -80.081 35.262 1.00 65.38 179 SER A CA 1
ATOM 1359 C C . SER A 1 179 ? -54.662 -80.606 34.917 1.00 65.38 179 SER A C 1
ATOM 1361 O O . SER A 1 179 ? -53.984 -80.035 34.063 1.00 65.38 179 SER A O 1
ATOM 1363 N N . TYR A 1 180 ? -54.245 -81.712 35.538 1.00 63.59 180 TYR A N 1
ATOM 1364 C CA . TYR A 1 180 ? -53.002 -82.416 35.210 1.00 63.59 180 TYR A CA 1
ATOM 1365 C C . TYR A 1 180 ? -53.243 -83.473 34.124 1.00 63.59 180 TYR A C 1
ATOM 1367 O O . TYR A 1 180 ? -54.069 -84.366 34.298 1.00 63.59 180 TYR A O 1
ATOM 1375 N N . THR A 1 181 ? -52.494 -83.408 33.023 1.00 65.06 181 THR A N 1
ATOM 1376 C CA . THR A 1 181 ? -52.366 -84.501 32.046 1.00 65.06 181 THR A CA 1
ATOM 1377 C C . THR A 1 181 ? -51.068 -85.262 32.313 1.00 65.06 181 THR A C 1
ATOM 1379 O O . THR A 1 181 ? -49.987 -84.693 32.161 1.00 65.06 181 THR A O 1
ATOM 1382 N N . SER A 1 182 ? -51.163 -86.533 32.708 1.00 64.94 182 SER A N 1
ATOM 1383 C CA . SER A 1 182 ? -50.008 -87.439 32.798 1.00 64.94 182 SER A CA 1
ATOM 1384 C C . SER A 1 182 ? -49.559 -87.891 31.400 1.00 64.94 182 SER A C 1
ATOM 1386 O O . SER A 1 182 ? -50.420 -88.256 30.599 1.00 64.94 182 SER A O 1
ATOM 1388 N N . PRO A 1 183 ? -48.250 -87.920 31.091 1.00 58.97 183 PRO A N 1
ATOM 1389 C CA . PRO A 1 183 ? -47.743 -88.563 29.881 1.00 58.97 183 PRO A CA 1
ATOM 1390 C C . PRO A 1 183 ? -47.839 -90.093 29.980 1.00 58.97 183 PRO A C 1
ATOM 1392 O O . PRO A 1 183 ? -47.515 -90.671 31.017 1.00 58.97 183 PRO A O 1
ATOM 1395 N N . SER A 1 184 ? -48.299 -90.717 28.897 1.00 65.75 184 SER A N 1
ATOM 1396 C CA . SER A 1 184 ? -48.365 -92.164 28.664 1.00 65.75 184 SER A CA 1
ATOM 1397 C C . SER A 1 184 ? -46.983 -92.789 28.424 1.00 65.75 184 SER A C 1
ATOM 1399 O O . SER A 1 184 ? -46.085 -92.098 27.945 1.00 65.75 184 SER A O 1
ATOM 1401 N N . GLU A 1 185 ? -46.884 -94.081 28.755 1.00 55.34 185 GLU A N 1
ATOM 1402 C CA . GLU A 1 185 ? -45.740 -95.013 28.658 1.00 55.34 185 GLU A CA 1
ATOM 1403 C C . GLU A 1 185 ? -44.916 -94.965 27.360 1.00 55.34 185 GLU A C 1
ATOM 1405 O O . GLU A 1 185 ? -45.503 -94.752 26.272 1.00 55.34 185 GLU A O 1
#

Foldseek 3Di:
DVVPVVPDPPVCVQQVQQLVQLVVLPPAPLDDPLLSVLSSLLSNLLSLVCVLPVDNVVSVVVVCVVCCCQPAAAQWAAQLHGHDHHPHDDADDPVCCQAQVHNRGNSNHVVSVVVSVVSSVCSVPPDRDPPPDPDPDPPPPPPPPPPPPPPDPDDDDDDPDDDDDDDDDPDDDDDDDDDDDDDDD

Mean predicted aligned error: 15.1 Å